Protein AF-A0A7Y4WDT5-F1 (afdb_monomer)

Foldseek 3Di:
DPDPDDPCLVVLVCLLVQLVCLLCVLCVVLVVLVVVLVVLVVVLVVVVVVLVVVVVVLVVVLVVLVVVLVVLVPDDDDPVSVVVNVVSVVVNVVSVVVNVVSCVPRDPPSVVVNVVSVVVSVVSVVVSVVSNVRSVVSNVSSVVCSCVPPVVVVVVVVVVVVVVVVVVPPPPPPPPPPPPPDDDDDD

Mean predicted aligned error: 9.65 Å

Solvent-accessible surface area (backbone atoms only — not comparable to full-atom values): 10410 Å² total; per-residue (Å²): 134,86,79,82,72,73,74,63,74,57,52,26,54,48,37,21,51,53,10,50,48,39,41,52,52,40,54,74,57,49,52,61,52,51,52,52,50,50,54,52,51,53,50,53,50,51,52,53,51,50,51,52,50,50,50,52,53,50,51,51,52,53,52,53,51,51,53,52,51,52,58,57,70,73,45,83,91,44,76,67,57,59,51,52,52,50,53,53,52,52,52,53,51,51,55,50,52,54,50,51,54,58,52,68,69,57,55,60,63,54,50,53,52,52,51,50,55,50,51,54,52,51,51,52,49,53,51,32,51,53,46,21,52,52,12,45,54,40,16,50,52,13,48,52,49,35,39,70,73,44,50,54,57,52,52,52,52,52,52,56,48,53,54,51,55,52,61,71,67,49,72,79,77,76,80,77,75,70,72,77,78,80,83,79,84,80,129

Secondary structure (DSSP, 8-state):
-------HHHHHHHHHHHHHHHHHHHHHHHHHHHHHHHHHHHHHHHHHHHHHHHHHHHHHHHHHHHHHHHHHHTSPP-HHHHHHHHHHHHHHHHHHHHHHHHHHHHSHHHHHHHHHHHHHHHHHHHHHHHHHHHHHHHHHHHHHHHIIIIIHHHHHHHHHHHHHHHHHHSPP-------PPP-----

Nearest PDB structures (foldseek):
  5xg2-assembly1_A  TM=3.196E-01  e=3.041E-01  Pyrococcus yayanosii CH1
  1qu7-assembly1_B  TM=5.104E-01  e=3.321E+00  Escherichia coli
  7sqc-assembly1_1Y  TM=4.315E-01  e=4.357E+00  Chlamydomonas reinhardtii

Radius of gyration: 43.21 Å; Cα contacts (8 Å, |Δi|>4): 80; chains: 1; bounding box: 85×30×155 Å

pLDDT: mean 86.82, std 10.86, range [41.62, 98.62]

Sequence (187 aa):
MSVVTAPTDSLYKFMAIAGLVLVASPWFIVLPEYRSTMTRMFAARRELLAIQRQMNASNGRMTDLSVRVADLVARPPSDEIGAIARQLMEEGRRLRAEEEALRLDDTAVTAEEVAQLSKDTVQLLYGGIIVSALGFTTALNGFLLWYRRIQRYEDLIMASRLARETQVSAPPTTDTSASPPPKDEAR

Structure (mmCIF, N/CA/C/O backbone):
data_AF-A0A7Y4WDT5-F1
#
_entry.id   AF-A0A7Y4WDT5-F1
#
loop_
_atom_site.group_PDB
_atom_site.id
_atom_site.type_symbol
_atom_site.label_atom_id
_atom_site.label_alt_id
_atom_site.label_comp_id
_atom_site.label_asym_id
_atom_site.label_entity_id
_atom_site.label_seq_id
_atom_site.pdbx_PDB_ins_code
_atom_site.Cartn_x
_atom_site.Cartn_y
_atom_site.Cartn_z
_atom_site.occupancy
_atom_site.B_iso_or_equiv
_atom_site.auth_seq_id
_atom_site.auth_comp_id
_atom_site.auth_asym_id
_atom_site.auth_atom_id
_atom_site.pdbx_PDB_model_num
ATOM 1 N N . MET A 1 1 ? -44.609 -3.160 40.450 1.00 41.62 1 MET A N 1
ATOM 2 C CA . MET A 1 1 ? -44.391 -3.135 38.988 1.00 41.62 1 MET A CA 1
ATOM 3 C C . MET A 1 1 ? -42.911 -3.366 38.733 1.00 41.62 1 MET A C 1
ATOM 5 O O . MET A 1 1 ? -42.114 -2.489 39.038 1.00 41.62 1 MET A O 1
ATOM 9 N N . SER A 1 2 ? -42.526 -4.560 38.280 1.00 55.47 2 SER A N 1
ATOM 10 C CA . SER A 1 2 ? -41.153 -4.848 37.857 1.00 55.47 2 SER A CA 1
ATOM 11 C C . SER A 1 2 ? -40.905 -4.129 36.534 1.00 55.47 2 SER A C 1
ATOM 13 O O . SER A 1 2 ? -41.456 -4.520 35.505 1.00 55.47 2 SER A O 1
ATOM 15 N N . VAL A 1 3 ? -40.136 -3.044 36.563 1.00 60.09 3 VAL A N 1
ATOM 16 C CA . VAL A 1 3 ? -39.673 -2.396 35.335 1.00 60.09 3 VAL A CA 1
ATOM 17 C C . VAL A 1 3 ? -38.785 -3.410 34.625 1.00 60.09 3 VAL A C 1
ATOM 19 O O . VAL A 1 3 ? -37.720 -3.763 35.126 1.00 60.09 3 VAL A O 1
ATOM 22 N N . VAL A 1 4 ? -39.258 -3.928 33.493 1.00 62.34 4 VAL A N 1
ATOM 23 C CA . VAL A 1 4 ? -38.469 -4.784 32.608 1.00 62.34 4 VAL A CA 1
ATOM 24 C C . VAL A 1 4 ? -37.379 -3.900 32.011 1.00 62.34 4 VAL A C 1
ATOM 26 O O . VAL A 1 4 ? -37.586 -3.213 31.015 1.00 62.34 4 VAL A O 1
ATOM 29 N N . THR A 1 5 ? -36.224 -3.842 32.666 1.00 60.53 5 THR A N 1
ATOM 30 C CA . THR A 1 5 ? -35.035 -3.217 32.096 1.00 60.53 5 THR A CA 1
ATOM 31 C C . THR A 1 5 ? -34.577 -4.084 30.934 1.00 60.53 5 THR A C 1
ATOM 33 O O . THR A 1 5 ? -34.199 -5.239 31.140 1.00 60.53 5 THR A O 1
ATOM 36 N N . ALA A 1 6 ? -34.640 -3.548 29.712 1.00 59.47 6 ALA A N 1
ATOM 37 C CA . ALA A 1 6 ? -34.050 -4.194 28.546 1.00 59.47 6 ALA A CA 1
ATOM 38 C C . ALA A 1 6 ? -32.587 -4.573 28.857 1.00 59.47 6 ALA A C 1
ATOM 40 O O . ALA A 1 6 ? -31.928 -3.830 29.589 1.00 59.47 6 ALA A O 1
ATOM 41 N N . PRO A 1 7 ? -32.066 -5.697 28.334 1.00 64.25 7 PRO A N 1
ATOM 42 C CA . PRO A 1 7 ? -30.721 -6.178 28.638 1.00 64.25 7 PRO A CA 1
ATOM 43 C C . PRO A 1 7 ? -29.658 -5.275 27.986 1.00 64.25 7 PRO A C 1
ATOM 45 O O . PRO A 1 7 ? -29.007 -5.639 27.006 1.00 64.25 7 PRO A O 1
ATOM 48 N N . THR A 1 8 ? -29.466 -4.076 28.538 1.00 64.56 8 THR A N 1
ATOM 49 C CA . THR A 1 8 ? -28.495 -3.059 28.104 1.00 64.56 8 THR A CA 1
ATOM 50 C C . THR A 1 8 ? -27.050 -3.533 28.225 1.00 64.56 8 THR A C 1
ATOM 52 O O . THR A 1 8 ? -26.161 -2.969 27.595 1.00 64.56 8 THR A O 1
ATOM 55 N N . ASP A 1 9 ? -26.820 -4.603 28.985 1.00 66.25 9 ASP A N 1
ATOM 56 C CA . ASP A 1 9 ? -25.528 -5.271 29.126 1.00 66.25 9 ASP A CA 1
ATOM 57 C C . ASP A 1 9 ? -24.999 -5.815 27.787 1.00 66.25 9 ASP A C 1
ATOM 59 O O . ASP A 1 9 ? -23.814 -5.713 27.467 1.00 66.25 9 ASP A O 1
ATOM 63 N N . SER A 1 10 ? -25.909 -6.300 26.936 1.00 83.69 10 SER A N 1
ATOM 64 C CA . SER A 1 10 ? -25.560 -6.801 25.604 1.00 83.69 10 SER A CA 1
ATOM 65 C C . SER A 1 10 ? -25.152 -5.687 24.632 1.00 83.69 10 SER A C 1
ATOM 67 O O . SER A 1 10 ? -24.319 -5.913 23.755 1.00 83.69 10 SER A O 1
ATOM 69 N N . LEU A 1 11 ? -25.677 -4.468 24.812 1.00 91.81 11 LEU A N 1
ATOM 70 C CA . LEU A 1 11 ? -25.507 -3.376 23.854 1.00 91.81 11 LEU A CA 1
ATOM 71 C C . LEU A 1 11 ? -24.069 -2.842 23.827 1.00 91.81 11 LEU A C 1
ATOM 73 O O . LEU A 1 11 ? -23.494 -2.678 22.753 1.00 91.81 11 LEU A O 1
ATOM 77 N N . TYR A 1 12 ? -23.465 -2.584 24.991 1.00 93.81 12 TYR A N 1
ATOM 78 C CA . TYR A 1 12 ? -22.109 -2.022 25.047 1.00 93.81 12 TYR A CA 1
ATOM 79 C C . TYR A 1 12 ? -21.050 -3.024 24.574 1.00 93.81 12 TYR A C 1
ATOM 81 O O . TYR A 1 12 ? -20.127 -2.650 23.849 1.00 93.81 12 TYR A O 1
ATOM 89 N N . LYS A 1 13 ? -21.224 -4.308 24.919 1.00 93.50 13 LYS A N 1
ATOM 90 C CA . LYS A 1 13 ? -20.384 -5.413 24.433 1.00 93.50 13 LYS A CA 1
ATOM 91 C C . LYS A 1 13 ? -20.504 -5.565 22.919 1.00 93.50 13 LYS A C 1
ATOM 93 O O . LYS A 1 13 ? -19.489 -5.656 22.234 1.00 93.50 13 LYS A O 1
ATOM 98 N N . PHE A 1 14 ? -21.728 -5.523 22.389 1.00 95.88 14 PHE A N 1
ATOM 99 C CA . PHE A 1 14 ? -21.960 -5.562 20.948 1.00 95.88 14 PHE A CA 1
ATOM 100 C C . PHE A 1 14 ? -21.289 -4.385 20.240 1.00 95.88 14 PHE A C 1
ATOM 102 O O . PHE A 1 14 ? -20.598 -4.594 19.251 1.00 95.88 14 PHE A O 1
ATOM 109 N N . MET A 1 15 ? -21.415 -3.166 20.771 1.00 96.50 15 MET A N 1
ATOM 110 C CA . MET A 1 15 ? -20.757 -1.987 20.202 1.00 96.50 15 MET A CA 1
ATOM 111 C C . MET A 1 15 ? -19.228 -2.123 20.206 1.00 96.50 15 MET A C 1
ATOM 113 O O . MET A 1 15 ? -18.583 -1.791 19.211 1.00 96.50 15 MET A O 1
ATOM 117 N N . ALA A 1 16 ? -18.653 -2.663 21.287 1.00 97.31 16 ALA A N 1
ATOM 118 C CA . ALA A 1 16 ? -17.221 -2.937 21.374 1.00 97.31 16 ALA A CA 1
ATOM 119 C C . ALA A 1 16 ? -16.759 -3.919 20.280 1.00 97.31 16 ALA A C 1
ATOM 121 O O . ALA A 1 16 ? -15.824 -3.634 19.531 1.00 97.31 16 ALA A O 1
ATOM 122 N N . ILE A 1 17 ? -17.458 -5.051 20.152 1.00 97.38 17 ILE A N 1
ATOM 123 C CA . ILE A 1 17 ? -17.145 -6.106 19.180 1.00 97.38 17 ILE A CA 1
ATOM 124 C C . ILE A 1 17 ? -17.371 -5.619 17.744 1.00 97.38 17 ILE A C 1
ATOM 126 O O . ILE A 1 17 ? -16.509 -5.814 16.892 1.00 97.38 17 ILE A O 1
ATOM 130 N N . ALA A 1 18 ? -18.488 -4.945 17.472 1.00 97.94 18 ALA A N 1
ATOM 131 C CA . ALA A 1 18 ? -18.790 -4.385 16.158 1.00 97.94 18 ALA A CA 1
ATOM 132 C C . ALA A 1 18 ? -17.725 -3.368 15.726 1.00 97.94 18 ALA A C 1
ATOM 134 O O . ALA A 1 18 ? -17.279 -3.392 14.581 1.00 97.94 18 ALA A O 1
ATOM 135 N N . GLY A 1 19 ? -17.254 -2.526 16.651 1.00 98.12 19 GLY A N 1
ATOM 136 C CA . GLY A 1 19 ? -16.137 -1.621 16.397 1.00 98.12 19 GLY A CA 1
ATOM 137 C C . GLY A 1 19 ? -14.846 -2.362 16.029 1.00 98.12 19 GLY A C 1
ATOM 138 O O . GLY A 1 19 ? -14.198 -2.003 15.051 1.00 98.12 19 GLY A O 1
ATOM 139 N N . LEU A 1 20 ? -14.501 -3.442 16.739 1.00 98.44 20 LEU A N 1
ATOM 140 C CA . LEU A 1 20 ? -13.333 -4.271 16.405 1.00 98.44 20 LEU A CA 1
ATOM 141 C C . LEU A 1 20 ? -13.459 -4.941 15.031 1.00 98.44 20 LEU A C 1
ATOM 143 O O . LEU A 1 20 ? -12.487 -4.989 14.278 1.00 98.44 20 LEU A O 1
ATOM 147 N N . VAL A 1 21 ? -14.655 -5.412 14.672 1.00 98.25 21 VAL A N 1
ATOM 148 C CA . VAL A 1 21 ? -14.926 -5.949 13.330 1.00 98.25 21 VAL A CA 1
ATOM 149 C C . VAL A 1 21 ? -14.726 -4.866 12.269 1.00 98.25 21 VAL A C 1
ATOM 151 O O . VAL A 1 21 ? -14.078 -5.125 11.257 1.00 98.25 21 VAL A O 1
ATOM 154 N N . LEU A 1 22 ? -15.200 -3.640 12.510 1.00 97.94 22 LEU A N 1
ATOM 155 C CA . LEU A 1 22 ? -14.972 -2.507 11.609 1.00 97.94 22 LEU A CA 1
ATOM 156 C C . LEU A 1 22 ? -13.487 -2.152 11.471 1.00 97.94 22 LEU A C 1
ATOM 158 O O . LEU A 1 22 ? -13.070 -1.812 10.373 1.00 97.94 22 LEU A O 1
ATOM 162 N N . VAL A 1 23 ? -12.682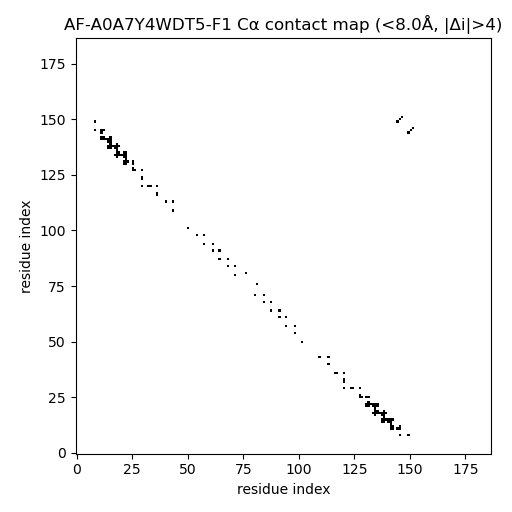 -2.284 12.531 1.00 98.44 23 VAL A N 1
ATOM 163 C CA . VAL A 1 23 ? -11.217 -2.110 12.462 1.00 98.44 23 VAL A CA 1
ATOM 164 C C . VAL A 1 23 ? -10.566 -3.185 11.596 1.00 98.44 23 VAL A C 1
ATOM 166 O O . VAL A 1 23 ? -9.668 -2.888 10.814 1.00 98.44 23 VAL A O 1
ATOM 169 N N . ALA A 1 24 ? -10.994 -4.439 11.733 1.00 98.06 24 ALA A N 1
ATOM 170 C CA . ALA A 1 24 ? -10.385 -5.559 11.025 1.00 98.06 24 ALA A CA 1
ATOM 171 C C . ALA A 1 24 ? -10.826 -5.645 9.553 1.00 98.06 24 ALA A C 1
ATOM 173 O O . ALA A 1 24 ? -10.036 -6.030 8.692 1.00 98.06 24 ALA A O 1
ATOM 174 N N . SER A 1 25 ? -12.075 -5.278 9.253 1.00 97.50 25 SER A N 1
ATOM 175 C CA . SER A 1 25 ? -12.704 -5.514 7.948 1.00 97.50 25 SER A CA 1
ATOM 176 C C . SER A 1 25 ? -11.959 -4.927 6.739 1.00 97.50 25 SER A C 1
ATOM 178 O O . SER A 1 25 ? -11.824 -5.654 5.751 1.00 97.50 25 SER A O 1
ATOM 180 N N . PRO A 1 26 ? -11.389 -3.702 6.772 1.00 96.75 26 PRO A N 1
ATOM 181 C CA . PRO A 1 26 ? -10.707 -3.155 5.610 1.00 96.75 26 PRO A CA 1
ATOM 182 C C . PRO A 1 26 ? -9.457 -3.957 5.272 1.00 96.75 26 PRO A C 1
ATOM 184 O O . PRO A 1 26 ? -9.148 -4.121 4.101 1.00 96.75 26 PRO A O 1
ATOM 187 N N . TRP A 1 27 ? -8.767 -4.536 6.258 1.00 95.25 27 TRP A N 1
ATOM 188 C CA . TRP A 1 27 ? -7.549 -5.313 6.019 1.00 95.25 27 TRP A CA 1
ATOM 189 C C . TRP A 1 27 ? -7.807 -6.593 5.226 1.00 95.25 27 TRP A C 1
ATOM 191 O O . TRP A 1 27 ? -6.956 -6.990 4.432 1.00 95.25 27 TRP A O 1
ATOM 201 N N . PHE A 1 28 ? -8.989 -7.200 5.364 1.00 96.25 28 PHE A N 1
ATOM 202 C CA . PHE A 1 28 ? -9.373 -8.366 4.564 1.00 96.25 28 PHE A CA 1
ATOM 203 C C . PHE A 1 28 ? -9.599 -8.032 3.084 1.00 96.25 28 PHE A C 1
ATOM 205 O O . PHE A 1 28 ? -9.441 -8.909 2.240 1.00 96.25 28 PHE A O 1
ATOM 212 N N . ILE A 1 29 ? -9.923 -6.776 2.764 1.00 92.81 29 ILE A N 1
ATOM 213 C CA . ILE A 1 29 ? -10.163 -6.304 1.392 1.00 92.81 29 ILE A CA 1
ATOM 214 C C . ILE A 1 29 ? -8.893 -5.667 0.809 1.00 92.81 29 ILE A C 1
ATOM 216 O O . ILE A 1 29 ? -8.488 -5.969 -0.310 1.00 92.81 29 ILE A O 1
ATOM 220 N N . VAL A 1 30 ? -8.228 -4.813 1.587 1.00 93.56 30 VAL A N 1
ATOM 221 C CA . VAL A 1 30 ? -7.069 -4.016 1.171 1.00 93.56 30 VAL A CA 1
ATOM 222 C C . VAL A 1 30 ? -5.827 -4.886 0.981 1.00 93.56 30 VAL A C 1
ATOM 224 O O . VAL A 1 30 ? -5.086 -4.669 0.028 1.00 93.56 30 VAL A O 1
ATOM 227 N N . LEU A 1 31 ? -5.562 -5.874 1.851 1.00 92.94 31 LEU A N 1
ATOM 228 C CA . LEU A 1 31 ? -4.318 -6.656 1.770 1.00 92.94 31 LEU A CA 1
ATOM 229 C C . LEU A 1 31 ? -4.203 -7.508 0.494 1.00 92.94 31 LEU A C 1
ATOM 231 O O . LEU A 1 31 ? -3.127 -7.485 -0.114 1.00 92.94 31 LEU A O 1
ATOM 235 N N . PRO A 1 32 ? -5.238 -8.258 0.061 1.00 94.00 32 PRO A N 1
ATOM 236 C CA . PRO A 1 32 ? -5.176 -8.993 -1.201 1.00 94.00 32 PRO A CA 1
ATOM 237 C C . PRO A 1 32 ? -4.996 -8.064 -2.405 1.00 94.00 32 PRO A C 1
ATOM 239 O O . PRO A 1 32 ? -4.141 -8.328 -3.251 1.00 94.00 32 PRO A O 1
ATOM 242 N N . GLU A 1 33 ? -5.732 -6.951 -2.440 1.00 89.69 33 GLU A N 1
ATOM 243 C CA . GLU A 1 33 ? -5.676 -5.995 -3.550 1.00 89.69 33 GLU A CA 1
ATOM 244 C C . GLU A 1 33 ? -4.317 -5.292 -3.627 1.00 89.69 33 GLU A C 1
ATOM 246 O O . GLU A 1 33 ? -3.714 -5.178 -4.695 1.00 89.69 33 GLU A O 1
ATOM 251 N N . TYR A 1 34 ? -3.764 -4.914 -2.474 1.00 89.88 34 TYR A N 1
ATOM 252 C CA . TYR A 1 34 ? -2.422 -4.354 -2.371 1.00 89.88 34 TYR A CA 1
ATOM 253 C C . TYR A 1 34 ? -1.358 -5.335 -2.875 1.00 89.88 34 TYR A C 1
ATOM 255 O O . TYR A 1 34 ? -0.464 -4.945 -3.625 1.00 89.88 34 TYR A O 1
ATOM 263 N N . ARG A 1 35 ? -1.455 -6.623 -2.512 1.00 92.81 35 ARG A N 1
ATOM 264 C CA . ARG A 1 35 ? -0.531 -7.659 -3.004 1.00 92.81 35 ARG A CA 1
ATOM 265 C C . ARG A 1 35 ? -0.628 -7.823 -4.519 1.00 92.81 35 ARG A C 1
ATOM 267 O O . ARG A 1 35 ? 0.405 -7.820 -5.184 1.00 92.81 35 ARG A O 1
ATOM 274 N N . SER A 1 36 ? -1.846 -7.923 -5.053 1.00 90.50 36 SER A N 1
ATOM 275 C CA . SER A 1 36 ? -2.103 -8.003 -6.497 1.00 90.50 36 SER A CA 1
ATOM 276 C C . SER A 1 36 ? -1.485 -6.809 -7.230 1.00 90.50 36 SER A C 1
ATOM 278 O O . SER A 1 36 ? -0.651 -6.982 -8.122 1.00 90.50 36 SER A O 1
ATOM 280 N N . THR A 1 37 ? -1.779 -5.590 -6.780 1.00 89.25 37 THR A N 1
ATOM 281 C CA . THR A 1 37 ? -1.262 -4.365 -7.401 1.00 89.25 37 THR A CA 1
ATOM 282 C C . THR A 1 37 ? 0.257 -4.272 -7.315 1.00 89.25 37 THR A C 1
ATOM 284 O O . THR A 1 37 ? 0.911 -3.948 -8.306 1.00 89.25 37 THR A O 1
ATOM 287 N N . MET A 1 38 ? 0.851 -4.630 -6.173 1.00 88.38 38 MET A N 1
ATOM 288 C CA . MET A 1 38 ? 2.306 -4.664 -6.027 1.00 88.38 38 MET A CA 1
ATOM 289 C C . MET A 1 38 ? 2.945 -5.633 -7.021 1.00 88.38 38 MET A C 1
ATOM 291 O O . MET A 1 38 ? 3.919 -5.267 -7.677 1.00 88.38 38 MET A O 1
ATOM 295 N N . THR A 1 39 ? 2.389 -6.835 -7.203 1.00 90.94 39 THR A N 1
ATOM 296 C CA . THR A 1 39 ? 2.928 -7.790 -8.186 1.00 90.94 39 THR A CA 1
ATOM 297 C C . THR A 1 39 ? 2.866 -7.261 -9.619 1.00 90.94 39 THR A C 1
ATOM 299 O O . THR A 1 39 ? 3.864 -7.362 -10.333 1.00 90.94 39 THR A O 1
ATOM 302 N N . ARG A 1 40 ? 1.758 -6.620 -10.017 1.00 86.56 40 ARG A N 1
ATOM 303 C CA . ARG A 1 40 ? 1.617 -5.991 -11.342 1.00 86.56 40 ARG A CA 1
ATOM 304 C C . ARG A 1 40 ? 2.602 -4.844 -11.532 1.00 86.56 40 ARG A C 1
ATOM 306 O O . ARG A 1 40 ? 3.280 -4.778 -12.548 1.00 86.56 40 ARG A O 1
ATOM 313 N N . MET A 1 41 ? 2.757 -3.990 -10.523 1.00 86.50 41 MET A N 1
ATOM 314 C CA . MET A 1 41 ? 3.706 -2.880 -10.572 1.00 86.50 41 MET A CA 1
ATOM 315 C C . MET A 1 41 ? 5.160 -3.368 -10.652 1.00 86.50 41 MET A C 1
ATOM 317 O O . MET A 1 41 ? 5.972 -2.770 -11.355 1.00 86.50 41 MET A O 1
ATOM 321 N N . PHE A 1 42 ? 5.512 -4.458 -9.963 1.00 88.25 42 PHE A N 1
ATOM 322 C CA . PHE A 1 42 ? 6.840 -5.062 -10.092 1.00 88.25 42 PHE A CA 1
ATOM 323 C C . PHE A 1 42 ? 7.069 -5.686 -11.470 1.00 88.25 42 PHE A C 1
ATOM 325 O O . PHE A 1 42 ? 8.180 -5.575 -11.988 1.00 88.25 42 PHE A O 1
ATOM 332 N N . ALA A 1 43 ? 6.051 -6.314 -12.064 1.00 88.19 43 ALA A N 1
ATOM 333 C CA . ALA A 1 43 ? 6.121 -6.826 -13.430 1.00 88.19 43 ALA A CA 1
ATOM 334 C C . ALA A 1 43 ? 6.334 -5.681 -14.436 1.00 88.19 43 ALA A C 1
ATOM 336 O O . ALA A 1 43 ? 7.348 -5.678 -15.131 1.00 88.19 43 ALA A O 1
ATOM 337 N N . ALA A 1 44 ? 5.496 -4.643 -14.383 1.00 84.50 44 ALA A N 1
ATOM 338 C CA . ALA A 1 44 ? 5.619 -3.461 -15.237 1.00 84.50 44 ALA A CA 1
ATOM 339 C C . ALA A 1 44 ? 6.985 -2.768 -15.076 1.00 84.50 44 ALA A C 1
ATOM 341 O O . ALA A 1 44 ? 7.645 -2.413 -16.048 1.00 84.50 44 ALA A O 1
ATOM 342 N N . ARG A 1 45 ? 7.492 -2.632 -13.841 1.00 84.50 45 ARG A N 1
ATOM 343 C CA . ARG A 1 45 ? 8.841 -2.083 -13.606 1.00 84.50 45 ARG A CA 1
ATOM 344 C C . ARG A 1 45 ? 9.943 -2.936 -14.225 1.00 84.50 45 ARG A C 1
ATOM 346 O O . ARG A 1 45 ? 10.948 -2.387 -14.668 1.00 84.50 45 ARG A O 1
ATOM 353 N N . ARG A 1 46 ? 9.809 -4.263 -14.212 1.00 88.56 46 ARG A N 1
ATOM 354 C CA . ARG A 1 46 ? 10.797 -5.157 -14.828 1.00 88.56 46 ARG A CA 1
ATOM 355 C C . ARG A 1 46 ? 10.820 -4.998 -16.342 1.00 88.56 46 ARG A C 1
ATOM 357 O O . ARG A 1 46 ? 11.912 -4.960 -16.901 1.00 88.56 46 ARG A O 1
ATOM 364 N N . GLU A 1 47 ? 9.656 -4.865 -16.964 1.00 85.31 47 GLU A N 1
ATOM 365 C CA . GLU A 1 47 ? 9.517 -4.613 -18.402 1.00 85.31 47 GLU A CA 1
ATOM 366 C C . GLU A 1 47 ? 10.119 -3.257 -18.777 1.00 85.31 47 GLU A C 1
ATOM 368 O O . GLU A 1 47 ? 11.034 -3.209 -19.597 1.00 85.31 47 GLU A O 1
ATOM 373 N N . LEU A 1 48 ? 9.761 -2.187 -18.059 1.00 84.12 48 LEU A N 1
ATOM 374 C CA . LEU A 1 48 ? 10.357 -0.859 -18.251 1.00 84.12 48 LEU A CA 1
ATOM 375 C C . LEU A 1 48 ? 11.885 -0.871 -18.112 1.00 84.12 48 LEU A C 1
ATOM 377 O O . LEU A 1 48 ? 12.593 -0.249 -18.900 1.00 84.12 48 LEU A O 1
ATOM 381 N N . LEU A 1 49 ? 12.430 -1.606 -17.138 1.00 87.56 49 LEU A N 1
ATOM 382 C CA . LEU A 1 49 ? 13.880 -1.750 -16.988 1.00 87.56 49 LEU A CA 1
ATOM 383 C C . LEU A 1 49 ? 14.518 -2.552 -18.130 1.00 87.56 49 LEU A C 1
ATOM 385 O O . LEU A 1 49 ? 15.661 -2.271 -18.496 1.00 87.56 49 LEU A O 1
ATOM 389 N N . ALA A 1 50 ? 13.829 -3.554 -18.675 1.00 88.06 50 ALA A N 1
ATOM 390 C CA . ALA A 1 50 ? 14.308 -4.311 -19.826 1.00 88.06 50 ALA A CA 1
ATOM 391 C C . ALA A 1 50 ? 14.348 -3.429 -21.082 1.00 88.06 50 ALA A C 1
ATOM 393 O O . ALA A 1 50 ? 15.378 -3.394 -21.757 1.00 88.06 50 ALA A O 1
ATOM 394 N N . ILE A 1 51 ? 13.294 -2.646 -21.319 1.00 83.69 51 ILE A N 1
ATOM 395 C CA . ILE A 1 51 ? 13.213 -1.662 -22.407 1.00 83.69 51 ILE A CA 1
ATOM 396 C C . ILE A 1 51 ? 14.320 -0.618 -22.252 1.00 83.69 51 ILE A C 1
ATOM 398 O O . ILE A 1 51 ? 15.090 -0.386 -23.180 1.00 83.69 51 ILE A O 1
ATOM 402 N N . GLN A 1 52 ? 14.504 -0.066 -21.048 1.00 85.69 52 GLN A N 1
ATOM 403 C CA . GLN A 1 52 ? 15.575 0.893 -20.774 1.00 85.69 52 GLN A CA 1
ATOM 404 C C . GLN A 1 52 ? 16.963 0.309 -21.082 1.00 85.69 52 GLN A C 1
ATOM 406 O O . GLN A 1 52 ? 17.829 0.998 -21.621 1.00 85.69 52 GLN A O 1
ATOM 411 N N . ARG A 1 53 ? 17.199 -0.970 -20.760 1.00 91.06 53 ARG A N 1
ATOM 412 C CA . ARG A 1 53 ? 18.457 -1.654 -21.103 1.00 91.06 53 ARG A CA 1
ATOM 413 C C . ARG A 1 53 ? 18.622 -1.818 -22.610 1.00 91.06 53 ARG A C 1
ATOM 415 O O . ARG A 1 53 ? 19.725 -1.593 -23.103 1.00 91.06 53 ARG A O 1
ATOM 422 N N . GLN A 1 54 ? 17.561 -2.181 -23.330 1.00 88.25 54 GLN A N 1
ATOM 423 C CA . GLN A 1 54 ? 17.586 -2.290 -24.791 1.00 88.25 54 GLN A CA 1
ATOM 424 C C . GLN A 1 54 ? 17.856 -0.934 -25.451 1.00 88.25 54 GLN A C 1
ATOM 426 O O . GLN A 1 54 ? 18.733 -0.849 -26.309 1.00 88.25 54 GLN A O 1
ATOM 431 N N . MET A 1 55 ? 17.203 0.137 -24.993 1.00 83.25 55 MET A N 1
ATOM 432 C CA . MET A 1 55 ? 17.465 1.502 -25.457 1.00 83.25 55 MET A CA 1
ATOM 433 C C . MET A 1 55 ? 18.913 1.917 -25.195 1.00 83.25 55 MET A C 1
ATOM 435 O O . MET A 1 55 ? 19.590 2.401 -26.098 1.00 83.25 55 MET A O 1
ATOM 439 N N . ASN A 1 56 ? 19.436 1.669 -23.991 1.00 89.25 56 ASN A N 1
ATOM 440 C CA . ASN A 1 56 ? 20.830 1.978 -23.667 1.00 89.25 56 ASN A CA 1
ATOM 441 C C . ASN A 1 56 ? 21.815 1.193 -24.551 1.00 89.25 56 ASN A C 1
ATOM 443 O O . ASN A 1 56 ? 22.815 1.750 -25.002 1.00 89.25 56 ASN A O 1
ATOM 447 N N . ALA A 1 57 ? 21.528 -0.080 -24.840 1.00 90.50 57 ALA A N 1
ATOM 448 C CA . ALA A 1 57 ? 22.334 -0.887 -25.751 1.00 90.50 57 ALA A CA 1
ATOM 449 C C . ALA A 1 57 ? 22.253 -0.373 -27.200 1.00 90.50 57 ALA A C 1
ATOM 451 O O . ALA A 1 57 ? 23.272 -0.304 -27.888 1.00 90.50 57 ALA A O 1
ATOM 452 N N . SER A 1 58 ? 21.064 0.031 -27.661 1.00 88.00 58 SER A N 1
ATOM 453 C CA . SER A 1 58 ? 20.867 0.640 -28.981 1.00 88.00 58 SER A CA 1
ATOM 454 C C . SER A 1 58 ? 21.622 1.964 -29.115 1.00 88.00 58 SER A C 1
ATOM 456 O O . SER A 1 58 ? 22.365 2.156 -30.076 1.00 88.00 58 SER A O 1
ATOM 458 N N . ASN A 1 59 ? 21.553 2.820 -28.094 1.00 87.12 59 ASN A N 1
ATOM 459 C CA . ASN A 1 59 ? 22.303 4.074 -28.027 1.00 87.12 59 ASN A CA 1
ATOM 460 C C . ASN A 1 59 ? 23.818 3.850 -28.038 1.00 87.12 59 ASN A C 1
ATOM 462 O O . ASN A 1 59 ? 24.545 4.584 -28.710 1.00 87.12 59 ASN A O 1
ATOM 466 N N . GLY A 1 60 ? 24.303 2.807 -27.358 1.00 91.75 60 GLY A N 1
ATOM 467 C CA . GLY A 1 60 ? 25.704 2.392 -27.435 1.00 91.75 60 GLY A CA 1
ATOM 468 C C . GLY A 1 60 ? 26.124 2.020 -28.862 1.00 91.75 60 GLY A C 1
ATOM 469 O O . GLY A 1 60 ? 27.142 2.513 -29.345 1.00 91.75 60 GLY A O 1
ATOM 470 N N . ARG A 1 61 ? 25.303 1.227 -29.570 1.00 90.75 61 ARG A N 1
ATOM 471 C CA . ARG A 1 61 ? 25.532 0.871 -30.984 1.00 90.75 61 ARG A CA 1
ATOM 472 C C . ARG A 1 61 ? 25.512 2.094 -31.898 1.00 90.75 61 ARG A C 1
ATOM 474 O O . ARG A 1 61 ? 26.393 2.233 -32.737 1.00 90.75 61 ARG A O 1
ATOM 481 N N . MET A 1 62 ? 24.552 2.999 -31.716 1.00 86.50 62 MET A N 1
ATOM 482 C CA . MET A 1 62 ? 24.452 4.238 -32.495 1.00 86.50 62 MET A CA 1
ATOM 483 C C . MET A 1 62 ? 25.673 5.140 -32.284 1.00 86.50 62 MET A C 1
ATOM 485 O O . MET A 1 62 ? 26.191 5.728 -33.232 1.00 86.50 62 MET A O 1
ATOM 489 N N . THR A 1 63 ? 26.156 5.223 -31.043 1.00 91.75 63 THR A N 1
ATOM 490 C CA . THR A 1 63 ? 27.362 5.985 -30.706 1.00 91.75 63 THR A CA 1
ATOM 491 C C . THR A 1 63 ? 28.585 5.383 -31.396 1.00 91.75 63 THR A C 1
ATOM 493 O O . THR A 1 63 ? 29.304 6.110 -32.078 1.00 91.75 63 THR A O 1
ATOM 496 N N . ASP A 1 64 ? 28.782 4.064 -31.314 1.00 94.12 64 ASP A N 1
ATOM 497 C CA . ASP A 1 64 ? 29.875 3.372 -32.015 1.00 94.12 64 ASP A CA 1
ATOM 498 C C . ASP A 1 64 ? 29.803 3.586 -33.538 1.00 94.12 64 ASP A C 1
ATOM 500 O O . ASP A 1 64 ? 30.789 3.958 -34.175 1.00 94.12 64 ASP A O 1
ATOM 504 N N . LEU A 1 65 ? 28.607 3.457 -34.119 1.00 90.69 65 LEU A N 1
ATOM 505 C CA . LEU A 1 65 ? 28.357 3.700 -35.539 1.00 90.69 65 LEU A CA 1
ATOM 506 C C . LEU A 1 65 ? 28.735 5.132 -35.946 1.00 90.69 65 LEU A C 1
ATOM 508 O O . LEU A 1 65 ? 29.383 5.334 -36.972 1.00 90.69 65 LEU A O 1
ATOM 512 N N . SER A 1 66 ? 28.378 6.127 -35.127 1.00 85.25 66 SER A N 1
ATOM 513 C CA . SER A 1 66 ? 28.702 7.535 -35.381 1.00 85.25 66 SER A CA 1
ATOM 514 C C . SER A 1 66 ? 30.209 7.802 -35.375 1.00 85.25 66 SER A C 1
ATOM 516 O O . SER A 1 66 ? 30.703 8.540 -36.229 1.00 85.25 66 SER A O 1
ATOM 518 N N . VAL A 1 67 ? 30.952 7.138 -34.483 1.00 93.44 67 VAL A N 1
ATOM 519 C CA . VAL A 1 67 ? 32.417 7.219 -34.422 1.00 93.44 67 VAL A CA 1
ATOM 520 C C . VAL A 1 67 ? 33.037 6.598 -35.675 1.00 93.44 67 VAL A C 1
ATOM 522 O O . VAL A 1 67 ? 33.917 7.204 -36.283 1.00 93.44 67 VAL A O 1
ATOM 525 N N . ARG A 1 68 ? 32.541 5.437 -36.124 1.00 89.31 68 ARG A N 1
ATOM 526 C CA . ARG A 1 68 ? 33.015 4.791 -37.363 1.00 89.31 68 ARG A CA 1
ATOM 527 C C . ARG A 1 68 ? 32.746 5.635 -38.605 1.00 89.31 68 ARG A C 1
ATOM 529 O O . ARG A 1 68 ? 33.610 5.735 -39.471 1.00 89.31 68 ARG A O 1
ATOM 536 N N . VAL A 1 69 ? 31.566 6.250 -38.700 1.00 86.19 69 VAL A N 1
ATOM 537 C CA . VAL A 1 69 ? 31.241 7.169 -39.802 1.00 86.19 69 VAL A CA 1
ATOM 538 C C . VAL A 1 69 ? 32.185 8.372 -39.787 1.00 86.19 69 VAL A C 1
ATOM 540 O O . VAL A 1 69 ? 32.690 8.747 -40.842 1.00 86.19 69 VAL A O 1
ATOM 543 N N . ALA A 1 70 ? 32.469 8.948 -38.615 1.00 87.44 70 ALA A N 1
ATOM 544 C CA . ALA A 1 70 ? 33.407 10.062 -38.494 1.00 87.44 70 ALA A CA 1
ATOM 545 C C . ALA A 1 70 ? 34.832 9.679 -38.942 1.00 87.44 70 ALA A C 1
ATOM 547 O O . ALA A 1 70 ? 35.450 10.437 -39.689 1.00 87.44 70 ALA A O 1
ATOM 548 N N . ASP A 1 71 ? 35.323 8.494 -38.558 1.00 90.75 71 ASP A N 1
ATOM 549 C CA . ASP A 1 71 ? 36.632 7.982 -39.000 1.00 90.75 71 ASP A CA 1
ATOM 550 C C . ASP A 1 71 ? 36.690 7.785 -40.522 1.00 90.75 71 ASP A C 1
ATOM 552 O O . ASP A 1 71 ? 37.667 8.149 -41.172 1.00 90.75 71 ASP A O 1
ATOM 556 N N . LEU A 1 72 ? 35.618 7.262 -41.123 1.00 86.38 72 LEU A N 1
ATOM 557 C CA . LEU A 1 72 ? 35.538 7.067 -42.572 1.00 86.38 72 LEU A CA 1
ATOM 558 C C . LEU A 1 72 ? 35.500 8.385 -43.346 1.00 86.38 72 LEU A C 1
ATOM 560 O O . LEU A 1 72 ? 36.132 8.485 -44.394 1.00 86.38 72 LEU A O 1
ATOM 564 N N . VAL A 1 73 ? 34.794 9.397 -42.835 1.00 85.06 73 VAL A N 1
ATOM 565 C CA . VAL A 1 73 ? 34.730 10.733 -43.453 1.00 85.06 73 VAL A CA 1
ATOM 566 C C . VAL A 1 73 ? 36.091 11.437 -43.416 1.00 85.06 73 VAL A C 1
ATOM 568 O O . VAL A 1 73 ? 36.382 12.246 -44.294 1.00 85.06 73 VAL A O 1
ATOM 571 N N . ALA A 1 74 ? 36.947 11.116 -42.442 1.00 87.12 74 ALA A N 1
ATOM 572 C CA . ALA A 1 74 ? 38.303 11.653 -42.359 1.00 87.12 74 ALA A CA 1
ATOM 573 C C . ALA A 1 74 ? 39.280 11.036 -43.384 1.00 87.12 74 ALA A C 1
ATOM 575 O O . ALA A 1 74 ? 40.365 11.580 -43.598 1.00 87.12 74 ALA A O 1
ATOM 576 N N . ARG A 1 75 ? 38.925 9.911 -44.024 1.00 86.56 75 ARG A N 1
ATOM 577 C CA . ARG A 1 75 ? 39.761 9.238 -45.032 1.00 86.56 75 ARG A CA 1
ATOM 578 C C . ARG A 1 75 ? 39.570 9.866 -46.422 1.00 86.56 75 ARG A C 1
ATOM 580 O O . ARG A 1 75 ? 38.486 10.361 -46.727 1.00 86.56 75 ARG A O 1
ATOM 587 N N . PRO A 1 76 ? 40.599 9.845 -47.295 1.00 84.31 76 PRO A N 1
ATOM 588 C CA . PRO A 1 76 ? 40.475 10.357 -48.657 1.00 84.31 76 PRO A CA 1
ATOM 589 C C . PRO A 1 76 ? 39.378 9.598 -49.421 1.00 84.31 76 PRO A C 1
ATOM 591 O O . PRO A 1 76 ? 39.273 8.382 -49.266 1.00 84.31 76 PRO A O 1
ATOM 594 N N . PRO A 1 77 ? 38.564 10.286 -50.240 1.00 81.81 77 PRO A N 1
ATOM 595 C CA . PRO A 1 77 ? 37.401 9.683 -50.874 1.00 81.81 77 PRO A CA 1
ATOM 596 C C . PRO A 1 77 ? 37.809 8.539 -51.810 1.00 81.81 77 PRO A C 1
ATOM 598 O O . PRO A 1 77 ? 38.608 8.724 -52.727 1.00 81.81 77 PRO A O 1
ATOM 601 N N . SER A 1 78 ? 37.228 7.362 -51.579 1.00 86.88 78 SER A N 1
ATOM 602 C CA . SER A 1 78 ? 37.292 6.200 -52.466 1.00 86.88 78 SER A CA 1
ATOM 603 C C . SER A 1 78 ? 35.887 5.630 -52.676 1.00 86.88 78 SER A C 1
ATOM 605 O O . SER A 1 78 ? 35.005 5.798 -51.826 1.00 86.88 78 SER A O 1
ATOM 607 N N . ASP A 1 79 ? 35.668 4.937 -53.795 1.00 84.69 79 ASP A N 1
ATOM 608 C CA . ASP A 1 79 ? 34.369 4.318 -54.102 1.00 84.69 79 ASP A CA 1
ATOM 609 C C . ASP A 1 79 ? 33.947 3.294 -53.031 1.00 84.69 79 ASP A C 1
ATOM 611 O O . ASP A 1 79 ? 32.766 3.193 -52.687 1.00 84.69 79 ASP A O 1
ATOM 615 N N . GLU A 1 80 ? 34.917 2.600 -52.428 1.00 83.25 80 GLU A N 1
ATOM 616 C CA . GLU A 1 80 ? 34.697 1.678 -51.308 1.00 83.25 80 GLU A CA 1
ATOM 617 C C . GLU A 1 80 ? 34.197 2.403 -50.050 1.00 83.25 80 GLU A C 1
ATOM 619 O O . GLU A 1 80 ? 33.240 1.955 -49.415 1.00 83.25 80 GLU A O 1
ATOM 624 N N . ILE A 1 81 ? 34.770 3.567 -49.715 1.00 80.38 81 ILE A N 1
ATOM 625 C CA . ILE A 1 81 ? 34.327 4.382 -48.570 1.00 80.38 81 ILE A CA 1
ATOM 626 C C . ILE A 1 81 ? 32.883 4.858 -48.779 1.00 80.38 81 ILE A C 1
ATOM 628 O O . ILE A 1 81 ? 32.084 4.846 -47.840 1.00 80.38 81 ILE A O 1
ATOM 632 N N . GLY A 1 82 ? 32.509 5.206 -50.014 1.00 83.38 82 GLY A N 1
ATOM 633 C CA . GLY A 1 82 ? 31.143 5.605 -50.357 1.00 83.38 82 GLY A CA 1
ATOM 634 C C . GLY A 1 82 ? 30.106 4.480 -50.227 1.00 83.38 82 GLY A C 1
ATOM 635 O O . GLY A 1 82 ? 28.936 4.750 -49.939 1.00 83.38 82 GLY A O 1
ATOM 636 N N . ALA A 1 83 ? 30.501 3.221 -50.431 1.00 87.12 83 ALA A N 1
ATOM 637 C CA . ALA A 1 83 ? 29.635 2.063 -50.200 1.00 87.12 83 ALA A CA 1
ATOM 638 C C . ALA A 1 83 ? 29.455 1.787 -48.697 1.00 87.12 83 ALA A C 1
ATOM 640 O O . ALA A 1 83 ? 28.322 1.635 -48.234 1.00 87.12 83 ALA A O 1
ATOM 641 N N . ILE A 1 84 ? 30.548 1.824 -47.926 1.00 85.00 84 ILE A N 1
ATOM 642 C CA . ILE A 1 84 ? 30.520 1.615 -46.469 1.00 85.00 84 ILE A CA 1
ATOM 643 C C . ILE A 1 84 ? 29.690 2.711 -45.784 1.00 85.00 84 ILE A C 1
ATOM 645 O O . ILE A 1 84 ? 28.831 2.411 -44.958 1.00 85.00 84 ILE A O 1
ATOM 649 N N . ALA A 1 85 ? 29.873 3.979 -46.162 1.00 81.00 85 ALA A N 1
ATOM 650 C CA . ALA A 1 85 ? 29.108 5.088 -45.594 1.00 81.00 85 ALA A CA 1
ATOM 651 C C . ALA A 1 85 ? 27.593 4.938 -45.827 1.00 81.00 85 ALA A C 1
ATOM 653 O O . ALA A 1 85 ? 26.802 5.187 -44.916 1.00 81.00 85 ALA A O 1
ATOM 654 N N . ARG A 1 86 ? 27.175 4.482 -47.018 1.00 88.38 86 ARG A N 1
ATOM 655 C CA . ARG A 1 86 ? 25.759 4.212 -47.322 1.00 88.38 86 ARG A CA 1
ATOM 656 C C . ARG A 1 86 ? 25.192 3.088 -46.459 1.00 88.38 86 ARG A C 1
ATOM 658 O O . ARG A 1 86 ? 24.109 3.254 -45.904 1.00 88.38 86 ARG A O 1
ATOM 665 N N . GLN A 1 87 ? 25.943 2.001 -46.289 1.00 90.50 87 GLN A N 1
ATOM 666 C CA . GLN A 1 87 ? 25.540 0.887 -45.433 1.00 90.50 87 GLN A CA 1
ATOM 667 C C . GLN A 1 87 ? 25.355 1.328 -43.971 1.00 90.50 87 GLN A C 1
ATOM 669 O O . GLN A 1 87 ? 24.326 1.029 -43.368 1.00 90.50 87 GLN A O 1
ATOM 674 N N . LEU A 1 88 ? 26.298 2.105 -43.423 1.00 83.94 88 LEU A N 1
ATOM 675 C CA . LEU A 1 88 ? 26.205 2.624 -42.052 1.00 83.94 88 LEU A CA 1
ATOM 676 C C . LEU A 1 88 ? 25.027 3.601 -41.890 1.00 83.94 88 LEU A C 1
ATOM 678 O O . LEU A 1 88 ? 24.343 3.588 -40.871 1.00 83.94 88 LEU A O 1
ATOM 682 N N . MET A 1 89 ? 24.738 4.434 -42.896 1.00 85.44 89 MET A N 1
ATOM 683 C CA . MET A 1 89 ? 23.569 5.322 -42.858 1.00 85.44 89 MET A CA 1
ATOM 684 C C . MET A 1 89 ? 22.242 4.553 -42.876 1.00 85.44 89 MET A C 1
ATOM 686 O O . MET A 1 89 ? 21.308 4.937 -42.169 1.00 85.44 89 MET A O 1
ATOM 690 N N . GLU A 1 90 ? 22.138 3.481 -43.663 1.00 92.31 90 GLU A N 1
ATOM 691 C CA . GLU A 1 90 ? 20.955 2.614 -43.668 1.00 92.31 90 GLU A CA 1
ATOM 692 C C . GLU A 1 90 ? 20.777 1.880 -42.337 1.00 92.31 90 GLU A C 1
ATOM 694 O O . GLU A 1 90 ? 19.665 1.835 -41.809 1.00 92.31 90 GLU A O 1
ATOM 699 N N . GLU A 1 91 ? 21.864 1.370 -41.758 1.00 90.19 91 GLU A N 1
ATOM 700 C CA . GLU A 1 91 ? 21.854 0.745 -40.435 1.00 90.19 91 GLU A CA 1
ATOM 701 C C . GLU A 1 91 ? 21.405 1.736 -39.350 1.00 90.19 91 GLU A C 1
ATOM 703 O O . GLU A 1 91 ? 20.513 1.429 -38.558 1.00 90.19 91 GLU A O 1
ATOM 708 N N . GLY A 1 92 ? 21.918 2.970 -39.380 1.00 85.88 92 GLY A N 1
ATOM 709 C CA . GLY A 1 92 ? 21.487 4.036 -38.475 1.00 85.88 92 GLY A CA 1
ATOM 710 C C . GLY A 1 92 ? 20.004 4.397 -38.627 1.00 85.88 92 GLY A C 1
ATOM 711 O O . GLY A 1 92 ? 19.319 4.620 -37.629 1.00 85.88 92 GLY A O 1
ATOM 712 N N . ARG A 1 93 ? 19.465 4.415 -39.855 1.00 90.56 93 ARG A N 1
ATOM 713 C CA . ARG A 1 93 ? 18.020 4.623 -40.079 1.00 90.56 93 ARG A CA 1
ATOM 714 C C . ARG A 1 93 ? 17.183 3.479 -39.511 1.00 90.56 93 ARG A C 1
ATOM 716 O O . ARG A 1 93 ? 16.157 3.752 -38.896 1.00 90.56 93 ARG A O 1
ATOM 723 N N . ARG A 1 94 ? 17.617 2.226 -39.689 1.00 90.44 94 ARG A N 1
ATOM 724 C CA . ARG A 1 94 ? 16.925 1.050 -39.134 1.00 90.44 94 ARG A CA 1
ATOM 725 C C . ARG A 1 94 ? 16.889 1.087 -37.608 1.00 90.44 94 ARG A C 1
ATOM 727 O O . ARG A 1 94 ? 15.818 0.919 -37.041 1.00 90.44 94 ARG A O 1
ATOM 734 N N . LEU A 1 95 ? 18.018 1.387 -36.965 1.00 84.25 95 LEU A N 1
ATOM 735 C CA . LEU A 1 95 ? 18.102 1.486 -35.504 1.00 84.25 95 LEU A CA 1
ATOM 736 C C . LEU A 1 95 ? 17.209 2.600 -34.936 1.00 84.25 95 LEU A C 1
ATOM 738 O O . LEU A 1 95 ? 16.589 2.405 -33.896 1.00 84.25 95 LEU A O 1
ATOM 742 N N . ARG A 1 96 ? 17.099 3.748 -35.621 1.00 85.94 96 ARG A N 1
ATOM 743 C CA . ARG A 1 96 ? 16.179 4.827 -35.211 1.00 85.94 96 ARG A CA 1
ATOM 744 C C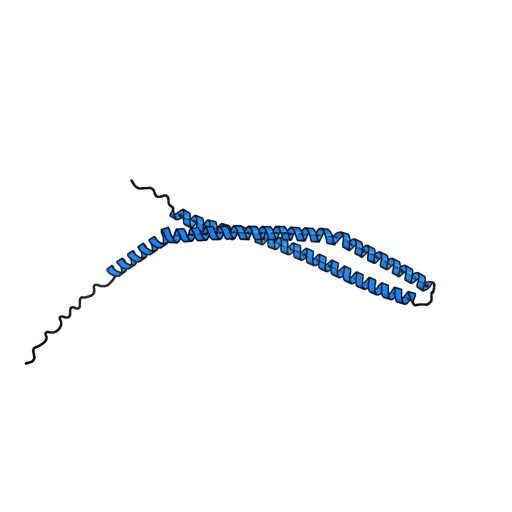 . ARG A 1 96 ? 14.713 4.428 -35.346 1.00 85.94 96 ARG A C 1
ATOM 746 O O . ARG A 1 96 ? 13.932 4.727 -34.454 1.00 85.94 96 ARG A O 1
ATOM 753 N N . ALA A 1 97 ? 14.350 3.750 -36.434 1.00 87.75 97 ALA A N 1
ATOM 754 C CA . ALA A 1 97 ? 12.987 3.258 -36.624 1.00 87.75 97 ALA A CA 1
ATOM 755 C C . ALA A 1 97 ? 12.610 2.196 -35.574 1.00 87.75 97 ALA A C 1
ATOM 757 O O . ALA A 1 97 ? 11.488 2.201 -35.079 1.00 87.75 97 ALA A O 1
ATOM 758 N N . GLU A 1 98 ? 13.549 1.318 -35.204 1.00 84.56 98 GLU A N 1
ATOM 759 C CA . GLU A 1 98 ? 13.374 0.341 -34.121 1.00 84.56 98 GLU A CA 1
ATOM 760 C C . GLU A 1 98 ? 13.181 1.034 -32.761 1.00 84.56 98 GLU A C 1
ATOM 762 O O . GLU A 1 98 ? 12.268 0.686 -32.016 1.00 84.56 98 GLU A O 1
ATOM 767 N N . GLU A 1 99 ? 13.988 2.056 -32.455 1.00 83.44 99 GLU A N 1
ATOM 768 C CA . GLU A 1 99 ? 13.854 2.840 -31.221 1.00 83.44 99 GLU A CA 1
ATOM 769 C C . GLU A 1 99 ? 12.516 3.591 -31.154 1.00 83.44 99 GLU A C 1
ATOM 771 O O . GLU A 1 99 ? 11.858 3.589 -30.115 1.00 83.44 99 GLU A O 1
ATOM 776 N N . GLU A 1 100 ? 12.089 4.213 -32.253 1.00 84.44 100 GLU A N 1
ATOM 777 C CA . GLU A 1 100 ? 10.830 4.957 -32.314 1.00 84.44 100 GLU A CA 1
ATOM 778 C C . GLU A 1 100 ? 9.611 4.033 -32.171 1.00 84.44 100 GLU A C 1
ATOM 780 O O . GLU A 1 100 ? 8.675 4.366 -31.441 1.00 84.44 100 GLU A O 1
ATOM 785 N N . ALA A 1 101 ? 9.661 2.839 -32.772 1.00 81.44 101 ALA A N 1
ATOM 786 C CA . ALA A 1 101 ? 8.634 1.813 -32.605 1.00 81.44 101 ALA A CA 1
ATOM 787 C C . ALA A 1 101 ? 8.533 1.331 -31.147 1.00 81.44 101 ALA A C 1
ATOM 789 O O . ALA A 1 101 ? 7.436 1.295 -30.593 1.00 81.44 101 ALA A O 1
ATOM 790 N N . LEU A 1 102 ? 9.669 1.047 -30.497 1.00 75.81 102 LEU A N 1
ATOM 791 C CA . LEU A 1 102 ? 9.717 0.659 -29.079 1.00 75.81 102 LEU A CA 1
ATOM 792 C C . LEU A 1 102 ? 9.208 1.769 -28.149 1.00 75.81 102 LEU A C 1
ATOM 794 O O . LEU A 1 102 ? 8.655 1.504 -27.086 1.00 75.81 102 LEU A O 1
ATOM 798 N N . ARG A 1 103 ? 9.401 3.034 -28.524 1.00 75.75 103 ARG A N 1
ATOM 799 C CA . ARG A 1 103 ? 9.050 4.173 -27.674 1.00 75.75 103 ARG A CA 1
ATOM 800 C C . ARG A 1 103 ? 7.556 4.507 -27.709 1.00 75.75 103 ARG A C 1
ATOM 802 O O . ARG A 1 103 ? 7.015 4.918 -26.680 1.00 75.75 103 ARG A O 1
ATOM 809 N N . LEU A 1 104 ? 6.913 4.363 -28.870 1.00 71.88 104 LEU A N 1
ATOM 810 C CA . LEU A 1 104 ? 5.499 4.697 -29.075 1.00 71.88 104 LEU A CA 1
ATOM 811 C C . LEU A 1 104 ? 4.540 3.657 -28.484 1.00 71.88 104 LEU A C 1
ATOM 813 O O . LEU A 1 104 ? 3.480 4.044 -28.001 1.00 71.88 104 LEU A O 1
ATOM 817 N N . ASP A 1 105 ? 4.918 2.379 -28.491 1.00 69.88 105 ASP A N 1
ATOM 818 C CA . ASP A 1 105 ? 4.039 1.289 -28.044 1.00 69.88 105 ASP A CA 1
ATOM 819 C C . ASP A 1 105 ? 4.003 1.159 -26.506 1.00 69.88 105 ASP A C 1
ATOM 821 O O . ASP A 1 105 ? 2.958 0.903 -25.915 1.00 69.88 105 ASP A O 1
ATOM 825 N N . ASP A 1 106 ? 5.126 1.429 -25.828 1.00 64.88 106 ASP A N 1
ATOM 826 C CA . ASP A 1 106 ? 5.353 0.908 -24.468 1.00 64.88 106 ASP A CA 1
ATOM 827 C C . ASP A 1 106 ? 5.345 1.957 -23.338 1.00 64.88 106 ASP A C 1
ATOM 829 O O . ASP A 1 106 ? 5.293 1.620 -22.153 1.00 64.88 106 ASP A O 1
ATOM 833 N N . THR A 1 107 ? 5.436 3.254 -23.653 1.00 64.75 107 THR A N 1
ATOM 834 C CA . THR A 1 107 ? 5.653 4.283 -22.610 1.00 64.75 107 THR A CA 1
ATOM 835 C C . THR A 1 107 ? 4.387 4.991 -22.139 1.00 64.75 107 THR A C 1
ATOM 837 O O . THR A 1 107 ? 4.321 5.402 -20.980 1.00 64.75 107 THR A O 1
ATOM 840 N N . ALA A 1 108 ? 3.373 5.120 -22.997 1.00 62.12 108 ALA A N 1
ATOM 841 C CA . ALA A 1 108 ? 2.149 5.848 -22.660 1.00 62.12 108 ALA A CA 1
ATOM 842 C C . ALA A 1 108 ? 1.131 4.963 -21.925 1.00 62.12 108 ALA A C 1
ATOM 844 O O . ALA A 1 108 ? 0.651 5.336 -20.856 1.00 62.12 108 ALA A O 1
ATOM 845 N N . VAL A 1 109 ? 0.864 3.768 -22.459 1.00 64.94 109 VAL A N 1
ATOM 846 C CA . VAL A 1 109 ? -0.167 2.854 -21.940 1.00 64.94 109 VAL A CA 1
ATOM 847 C C . VAL A 1 109 ? 0.211 2.347 -20.544 1.00 64.94 109 VAL A C 1
ATOM 849 O O . VAL A 1 109 ? -0.579 2.407 -19.606 1.00 64.94 109 VAL A O 1
ATOM 852 N N . THR A 1 110 ? 1.474 1.976 -20.354 1.00 73.44 110 THR A N 1
ATOM 853 C CA . THR A 1 110 ? 1.963 1.345 -19.122 1.00 73.44 110 THR A CA 1
ATOM 854 C C . THR A 1 110 ? 2.109 2.333 -17.962 1.00 73.44 110 THR A C 1
ATOM 856 O O . THR A 1 110 ? 1.901 1.976 -16.803 1.00 73.44 110 THR A O 1
ATOM 859 N N . ALA A 1 111 ? 2.455 3.594 -18.240 1.00 74.75 111 ALA A N 1
ATOM 860 C CA . ALA A 1 111 ? 2.614 4.607 -17.197 1.00 74.75 111 ALA A CA 1
ATOM 861 C C . ALA A 1 111 ? 1.262 5.092 -16.656 1.00 74.75 111 ALA A C 1
ATOM 863 O O . ALA A 1 111 ? 1.113 5.254 -15.442 1.00 74.75 111 ALA A O 1
ATOM 864 N N . GLU A 1 112 ? 0.283 5.298 -17.539 1.00 82.81 112 GLU A N 1
ATOM 865 C CA . GLU A 1 112 ? -1.058 5.739 -17.156 1.00 82.81 112 GLU A CA 1
ATOM 866 C C . GLU A 1 112 ? -1.802 4.650 -16.378 1.00 82.81 112 GLU A C 1
ATOM 868 O O . GLU A 1 112 ? -2.339 4.924 -15.303 1.00 82.81 112 GLU A O 1
ATOM 873 N N . GLU A 1 113 ? -1.746 3.397 -16.838 1.00 83.19 113 GLU A N 1
ATOM 874 C CA . GLU A 1 113 ? -2.353 2.266 -16.133 1.00 83.19 113 GLU A CA 1
ATOM 875 C C . GLU A 1 113 ? -1.752 2.072 -14.739 1.00 83.19 113 GLU A C 1
ATOM 877 O O . GLU A 1 113 ? -2.484 1.938 -13.755 1.00 83.19 113 GLU A O 1
ATOM 882 N N . VAL A 1 114 ? -0.420 2.116 -14.616 1.00 82.00 114 VAL A N 1
ATOM 883 C CA . VAL A 1 114 ? 0.260 2.000 -13.317 1.00 82.00 114 VAL A CA 1
ATOM 884 C C . VAL A 1 114 ? -0.091 3.176 -12.403 1.00 82.00 114 VAL A C 1
ATOM 886 O O . VAL A 1 114 ? -0.315 2.972 -11.206 1.00 82.00 114 VAL A O 1
ATOM 889 N N . ALA A 1 115 ? -0.173 4.397 -12.937 1.00 85.69 115 ALA A N 1
ATOM 890 C CA . ALA A 1 115 ? -0.576 5.568 -12.168 1.00 85.69 115 ALA A CA 1
ATOM 891 C C . ALA A 1 115 ? -2.014 5.425 -11.650 1.00 85.69 115 ALA A C 1
ATOM 893 O O . ALA A 1 115 ? -2.255 5.656 -10.461 1.00 85.69 115 ALA A O 1
ATOM 894 N N . GLN A 1 116 ? -2.940 4.975 -12.496 1.00 88.94 116 GLN A N 1
ATOM 895 C CA . GLN A 1 116 ? -4.338 4.782 -12.130 1.00 88.94 116 GLN A CA 1
ATOM 896 C C . GLN A 1 116 ? -4.498 3.671 -11.079 1.00 88.94 116 GLN A C 1
ATOM 898 O O . GLN A 1 116 ? -5.092 3.908 -10.027 1.00 88.94 116 GLN A O 1
ATOM 903 N N . LEU A 1 117 ? -3.852 2.516 -11.278 1.00 86.25 117 LEU A N 1
ATOM 904 C CA . LEU A 1 117 ? -3.793 1.422 -10.296 1.00 86.25 117 LEU A CA 1
ATOM 905 C C . LEU A 1 117 ? -3.234 1.882 -8.941 1.00 86.25 117 LEU A C 1
ATOM 907 O O . LEU A 1 117 ? -3.740 1.502 -7.879 1.00 86.25 117 LEU A O 1
ATOM 911 N N . SER A 1 118 ? -2.191 2.719 -8.963 1.00 85.56 118 SER A N 1
ATOM 912 C CA . SER A 1 118 ? -1.601 3.270 -7.742 1.00 85.56 118 SER A CA 1
ATOM 913 C C . SER A 1 118 ? -2.583 4.181 -7.007 1.00 85.56 118 SER A C 1
ATOM 915 O O . SER A 1 118 ? -2.728 4.075 -5.789 1.00 85.56 118 SER A O 1
ATOM 917 N N . LYS A 1 119 ? -3.306 5.027 -7.748 1.00 92.50 119 LYS A N 1
ATOM 918 C CA . LYS A 1 119 ? -4.278 5.970 -7.200 1.00 92.50 119 LYS A CA 1
ATOM 919 C C . LYS A 1 119 ? -5.441 5.235 -6.545 1.00 92.50 119 LYS A C 1
ATOM 921 O O . LYS A 1 119 ? -5.772 5.549 -5.402 1.00 92.50 119 LYS A O 1
ATOM 926 N N . ASP A 1 120 ? -5.995 4.232 -7.219 1.00 90.50 120 ASP A N 1
ATOM 927 C CA . ASP A 1 120 ? -7.124 3.452 -6.705 1.00 90.50 120 ASP A CA 1
ATOM 928 C C . ASP A 1 120 ? -6.730 2.691 -5.430 1.00 90.50 120 ASP A C 1
ATOM 930 O O . ASP A 1 120 ? -7.446 2.720 -4.426 1.00 90.50 120 ASP A O 1
ATOM 934 N N . THR A 1 121 ? -5.528 2.104 -5.414 1.00 89.19 121 THR A N 1
ATOM 935 C CA . THR A 1 121 ? -4.987 1.414 -4.231 1.00 89.19 121 THR A CA 1
ATOM 936 C C . THR A 1 121 ? -4.781 2.369 -3.057 1.00 89.19 121 THR A C 1
ATOM 938 O O . THR A 1 121 ? -5.134 2.052 -1.919 1.00 89.19 121 THR A O 1
ATOM 941 N N . VAL A 1 122 ? -4.221 3.554 -3.312 1.00 91.75 122 VAL A N 1
ATOM 942 C CA . VAL A 1 122 ? -4.004 4.582 -2.286 1.00 91.75 122 VAL A CA 1
ATOM 943 C C .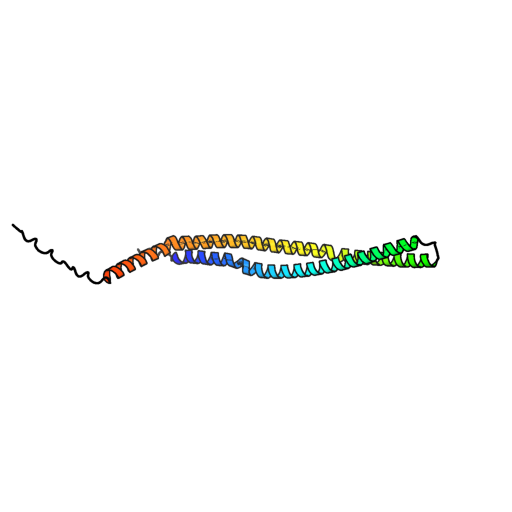 VAL A 1 122 ? -5.338 5.079 -1.730 1.00 91.75 122 VAL A C 1
ATOM 945 O O . VAL A 1 122 ? -5.491 5.199 -0.515 1.00 91.75 122 VAL A O 1
ATOM 948 N N . GLN A 1 123 ? -6.329 5.316 -2.589 1.00 93.94 123 GLN A N 1
ATOM 949 C CA . GLN A 1 123 ? -7.663 5.735 -2.169 1.00 93.94 123 GLN A CA 1
ATOM 950 C C . GLN A 1 123 ? -8.348 4.668 -1.304 1.00 93.94 123 GLN A C 1
ATOM 952 O O . GLN A 1 123 ? -8.930 4.997 -0.267 1.00 93.94 123 GLN A O 1
ATOM 957 N N . LEU A 1 124 ? -8.229 3.393 -1.679 1.00 93.31 124 LEU A N 1
ATOM 958 C CA . LEU A 1 124 ? -8.756 2.265 -0.912 1.00 93.31 124 LEU A CA 1
ATOM 959 C C . LEU A 1 124 ? -8.067 2.134 0.460 1.00 93.31 124 LEU A C 1
ATOM 961 O O . LEU A 1 124 ? -8.741 1.911 1.468 1.00 93.31 124 LEU A O 1
ATOM 965 N N . LEU A 1 125 ? -6.749 2.362 0.531 1.00 94.19 125 LEU A N 1
ATOM 966 C CA . LEU A 1 125 ? -5.994 2.404 1.789 1.00 94.19 125 LEU A CA 1
ATOM 967 C C . LEU A 1 125 ? -6.484 3.537 2.707 1.00 94.19 125 LEU A C 1
ATOM 969 O O . LEU A 1 125 ? -6.769 3.297 3.880 1.00 94.19 125 LEU A O 1
ATOM 973 N N . TYR A 1 126 ? -6.626 4.759 2.182 1.00 95.81 126 TYR A N 1
ATOM 974 C CA . TYR A 1 126 ? -7.135 5.896 2.957 1.00 95.81 126 TYR A CA 1
ATOM 975 C C . TYR A 1 126 ? -8.561 5.657 3.458 1.00 95.81 126 TYR A C 1
ATOM 977 O O . TYR A 1 126 ? -8.846 5.905 4.631 1.00 95.81 126 TYR A O 1
ATOM 985 N N . GLY A 1 127 ? -9.440 5.117 2.609 1.00 96.12 127 GLY A N 1
ATOM 986 C CA . GLY A 1 127 ? -10.784 4.708 3.014 1.00 96.12 127 GLY A CA 1
ATOM 987 C C . GLY A 1 127 ? -10.753 3.684 4.152 1.00 96.12 127 GLY A C 1
ATOM 988 O O . GLY A 1 127 ? -11.452 3.848 5.153 1.00 96.12 127 GLY A O 1
ATOM 989 N N . GLY A 1 128 ? -9.880 2.677 4.055 1.00 95.94 128 GLY A N 1
ATOM 990 C CA . GLY A 1 128 ? -9.691 1.672 5.100 1.00 95.94 128 GLY A CA 1
ATOM 991 C C . GLY A 1 128 ? -9.190 2.244 6.429 1.00 95.94 128 GLY A C 1
ATOM 992 O O . GLY A 1 128 ? -9.666 1.827 7.487 1.00 95.94 128 GLY A O 1
ATOM 993 N N . ILE A 1 129 ? -8.292 3.234 6.399 1.00 96.88 129 ILE A N 1
ATOM 994 C CA . ILE A 1 129 ? -7.812 3.936 7.602 1.00 96.88 129 ILE A CA 1
ATOM 995 C C . ILE A 1 129 ? -8.958 4.697 8.276 1.00 96.88 129 ILE A C 1
ATOM 997 O O . ILE A 1 129 ? -9.118 4.601 9.492 1.00 96.88 129 ILE A O 1
ATOM 1001 N N . ILE A 1 130 ? -9.779 5.414 7.503 1.00 97.81 130 ILE A N 1
ATOM 1002 C CA . ILE A 1 130 ? -10.925 6.169 8.033 1.00 97.81 130 ILE A CA 1
ATOM 1003 C C . ILE A 1 130 ? -11.940 5.221 8.686 1.00 97.81 130 ILE A C 1
ATOM 1005 O O . ILE A 1 130 ? -12.349 5.448 9.825 1.00 97.81 130 ILE A O 1
ATOM 1009 N N . VAL A 1 131 ? -12.309 4.131 8.004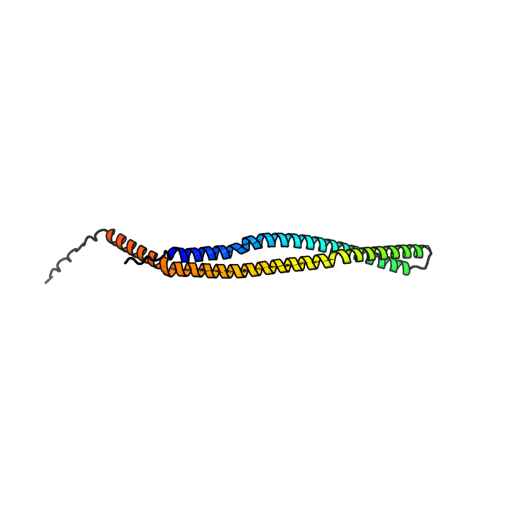 1.00 97.88 131 VAL A N 1
ATOM 1010 C CA . VAL A 1 131 ? -13.228 3.116 8.551 1.00 97.88 131 VAL A CA 1
ATOM 1011 C C . VAL A 1 131 ? -12.649 2.478 9.815 1.00 97.88 131 VAL A C 1
ATOM 1013 O O . VAL A 1 131 ? -13.367 2.313 10.801 1.00 97.88 131 VAL A O 1
ATOM 1016 N N . SER A 1 132 ? -11.345 2.189 9.830 1.00 97.94 132 SER A N 1
ATOM 1017 C CA . SER A 1 132 ? -10.671 1.639 11.009 1.00 97.94 132 SER A CA 1
ATOM 1018 C C . SER A 1 132 ? -10.668 2.618 12.181 1.00 97.94 132 SER A C 1
ATOM 1020 O O . SER A 1 132 ? -10.916 2.215 13.313 1.00 97.94 132 SER A O 1
ATOM 1022 N N . ALA A 1 133 ? -10.434 3.907 11.932 1.00 98.25 133 ALA A N 1
ATOM 1023 C CA . ALA A 1 133 ? -10.480 4.931 12.970 1.00 98.25 133 ALA A CA 1
ATOM 1024 C C . ALA A 1 133 ? -11.881 5.034 13.592 1.00 98.25 133 ALA A C 1
ATOM 1026 O O . ALA A 1 133 ? -12.010 5.031 14.817 1.00 98.25 133 ALA A O 1
ATOM 1027 N N . LEU A 1 134 ? -12.931 5.035 12.761 1.00 98.25 134 LEU A N 1
ATOM 1028 C CA . LEU A 1 134 ? -14.320 5.007 13.226 1.00 98.25 134 LEU A CA 1
ATOM 1029 C C . LEU A 1 134 ? -14.614 3.744 14.043 1.00 98.25 134 LEU A C 1
ATOM 1031 O O . LEU A 1 134 ? -15.125 3.842 15.157 1.00 98.25 134 LEU A O 1
ATOM 1035 N N . GLY A 1 135 ? -14.226 2.571 13.535 1.00 98.31 135 GLY A N 1
ATOM 1036 C CA . GLY A 1 135 ? -14.370 1.300 14.243 1.00 98.31 135 GLY A CA 1
ATOM 1037 C C . GLY A 1 135 ? -13.669 1.305 15.601 1.00 98.31 135 GLY A C 1
ATOM 1038 O O . GLY A 1 135 ? -14.255 0.889 16.599 1.00 98.31 135 GLY A O 1
ATOM 1039 N N . PHE A 1 136 ? -12.455 1.853 15.672 1.00 98.62 136 PHE A N 1
ATOM 1040 C CA . PHE A 1 136 ? -11.693 1.973 16.912 1.00 98.62 136 PHE A CA 1
ATOM 1041 C C . PHE A 1 136 ? -12.382 2.906 17.911 1.00 98.62 136 PHE A C 1
ATOM 1043 O O . PHE A 1 136 ? -12.530 2.552 19.081 1.00 98.62 136 PHE A O 1
ATOM 1050 N N . THR A 1 137 ? -12.858 4.072 17.464 1.00 98.44 137 THR A N 1
ATOM 1051 C CA . THR A 1 137 ? -13.624 4.989 18.317 1.00 98.44 137 THR A CA 1
ATOM 1052 C C . THR A 1 137 ? -14.896 4.323 18.843 1.00 98.44 137 THR A C 1
ATOM 1054 O O . THR A 1 137 ? -15.178 4.415 20.040 1.00 98.44 137 THR A O 1
ATOM 1057 N N . THR A 1 138 ? -15.644 3.608 18.002 1.00 98.19 138 THR A N 1
ATOM 1058 C CA . THR A 1 138 ? -16.836 2.853 18.418 1.00 98.19 138 THR A CA 1
ATOM 1059 C C . THR A 1 138 ? -16.485 1.758 19.424 1.00 98.19 138 THR A C 1
ATOM 1061 O O . THR A 1 138 ? -17.147 1.646 20.460 1.00 98.19 138 THR A O 1
ATOM 1064 N N . ALA A 1 139 ? -15.409 1.006 19.174 1.00 98.50 139 ALA A N 1
ATOM 1065 C CA . ALA A 1 139 ? -14.947 -0.056 20.058 1.00 98.50 139 ALA A CA 1
ATOM 1066 C C . ALA A 1 139 ? -14.578 0.485 21.447 1.00 98.50 139 ALA A C 1
ATOM 1068 O O . ALA A 1 139 ? -15.042 -0.025 22.470 1.00 98.50 139 ALA A O 1
ATOM 1069 N N . LEU A 1 140 ? -13.794 1.567 21.474 1.00 98.44 140 LEU A N 1
ATOM 1070 C CA . LEU A 1 140 ? -13.347 2.232 22.692 1.00 98.44 140 LEU A CA 1
ATOM 1071 C C . LEU A 1 140 ? -14.528 2.774 23.503 1.00 98.44 140 LEU A C 1
ATOM 1073 O O . LEU A 1 140 ? -14.594 2.552 24.710 1.00 98.44 140 LEU A O 1
ATOM 1077 N N . ASN A 1 141 ? -15.490 3.436 22.855 1.00 97.75 141 ASN A N 1
ATOM 1078 C CA . ASN A 1 141 ? -16.700 3.905 23.533 1.00 97.75 141 ASN A CA 1
ATOM 1079 C C . ASN A 1 141 ? -17.518 2.738 24.103 1.00 97.75 141 ASN 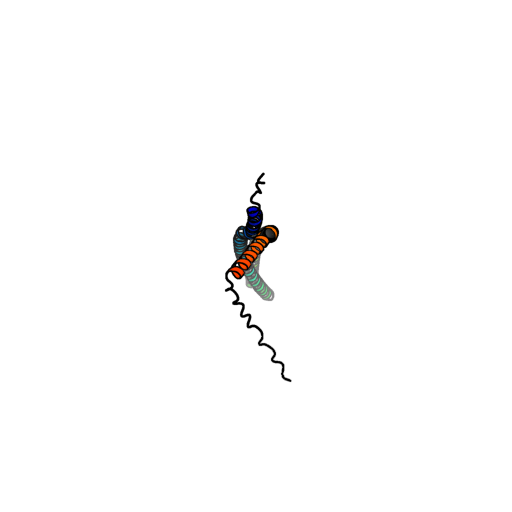A C 1
ATOM 1081 O O . ASN A 1 141 ? -18.016 2.836 25.225 1.00 97.75 141 ASN A O 1
ATOM 1085 N N . GLY A 1 142 ? -17.618 1.624 23.371 1.00 96.62 142 GLY A N 1
ATOM 1086 C CA . GLY A 1 142 ? -18.300 0.413 23.833 1.00 96.62 142 GLY A CA 1
ATOM 1087 C C . GLY A 1 142 ? -17.659 -0.138 25.096 1.00 96.62 142 GLY A C 1
ATOM 1088 O O . GLY A 1 142 ? -18.342 -0.363 26.094 1.00 96.62 142 GLY A O 1
ATOM 1089 N N . PHE A 1 143 ? -16.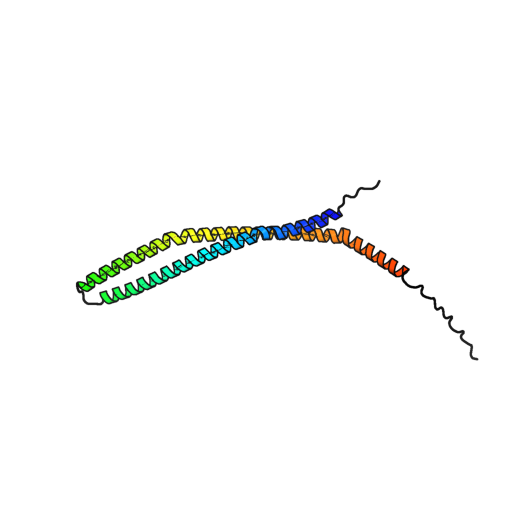333 -0.244 25.089 1.00 97.62 143 PHE A N 1
ATOM 1090 C CA . PHE A 1 143 ? -15.567 -0.721 26.230 1.00 97.62 143 PHE A CA 1
ATOM 1091 C C . PHE A 1 143 ? -15.660 0.222 27.439 1.00 97.62 143 PHE A C 1
ATOM 1093 O O . PHE A 1 143 ? -15.900 -0.229 28.557 1.00 97.62 143 PHE A O 1
ATOM 1100 N N . LEU A 1 144 ? -15.535 1.537 27.230 1.00 97.56 144 LEU A N 1
ATOM 1101 C CA . LEU A 1 144 ? -15.626 2.533 28.302 1.00 97.56 144 LEU A CA 1
ATOM 1102 C C . LEU A 1 144 ? -17.006 2.548 28.965 1.00 97.56 144 LEU A C 1
ATOM 1104 O O . LEU A 1 144 ? -17.098 2.647 30.191 1.00 97.56 144 LEU A O 1
ATOM 1108 N N . LEU A 1 145 ? -18.078 2.461 28.173 1.00 95.81 145 LEU A N 1
ATOM 1109 C CA . LEU A 1 145 ? -19.442 2.401 28.695 1.00 95.81 145 LEU A CA 1
ATOM 1110 C C . LEU A 1 145 ? -19.686 1.095 29.443 1.00 95.81 145 LEU A C 1
ATOM 1112 O O . LEU A 1 145 ? -20.189 1.142 30.564 1.00 95.81 145 LEU A O 1
ATOM 1116 N N . TRP A 1 146 ? -19.275 -0.037 28.867 1.00 95.94 146 TRP A N 1
ATOM 1117 C CA . TRP A 1 146 ? -19.371 -1.338 29.520 1.00 95.94 146 TRP A CA 1
ATOM 1118 C C . TRP A 1 146 ? -18.645 -1.341 30.871 1.00 95.94 146 TRP A C 1
ATOM 1120 O O . TRP A 1 146 ? -19.247 -1.667 31.895 1.00 95.94 146 TRP A O 1
ATOM 1130 N N . TYR A 1 147 ? -17.395 -0.873 30.902 1.00 96.25 147 TYR A N 1
ATOM 1131 C CA . TYR A 1 147 ? -16.597 -0.840 32.122 1.00 96.25 147 TYR A CA 1
ATOM 1132 C C . TYR A 1 147 ? -17.226 0.049 33.202 1.00 96.25 147 TYR A C 1
ATOM 1134 O O . TYR A 1 147 ? -17.405 -0.361 34.349 1.00 96.25 147 TYR A O 1
ATOM 1142 N N . ARG A 1 148 ? -17.606 1.282 32.836 1.00 96.44 148 ARG A N 1
ATOM 1143 C CA . ARG A 1 148 ? -18.156 2.257 33.789 1.00 96.44 148 ARG A CA 1
ATOM 1144 C C . ARG A 1 148 ? -19.533 1.869 34.317 1.00 96.44 148 ARG A C 1
ATOM 1146 O O . ARG A 1 148 ? -19.832 2.191 35.464 1.00 96.44 148 ARG A O 1
ATOM 1153 N N . ARG A 1 149 ? -20.384 1.266 33.481 1.00 94.12 149 ARG A N 1
ATOM 1154 C CA . ARG A 1 149 ? -21.790 0.992 33.816 1.00 94.12 149 ARG A CA 1
ATOM 1155 C C . ARG A 1 149 ? -22.027 -0.390 34.400 1.00 94.12 149 ARG A C 1
ATOM 1157 O O . ARG A 1 149 ? -22.989 -0.522 35.144 1.00 94.12 149 ARG A O 1
ATOM 1164 N N . ILE A 1 150 ? -21.214 -1.385 34.052 1.00 92.50 150 ILE A N 1
ATOM 1165 C CA . ILE A 1 150 ? -21.453 -2.784 34.432 1.00 92.50 150 ILE A CA 1
ATOM 1166 C C . ILE A 1 150 ? -20.263 -3.312 35.223 1.00 92.50 150 ILE A C 1
ATOM 1168 O O . ILE A 1 150 ? -20.399 -3.516 36.427 1.00 92.50 150 ILE A O 1
ATOM 1172 N N . GLN A 1 151 ? -19.087 -3.418 34.591 1.00 95.19 151 GLN A N 1
ATOM 1173 C CA . GLN A 1 151 ? -17.926 -4.095 35.186 1.00 95.19 151 GLN A CA 1
ATOM 1174 C C . GLN A 1 151 ? -17.562 -3.529 36.562 1.00 95.19 151 GLN A C 1
ATOM 1176 O O . GLN A 1 151 ? -17.416 -4.275 37.521 1.00 95.19 151 GLN A O 1
ATOM 1181 N N . ARG A 1 152 ? -17.511 -2.197 36.702 1.00 96.38 152 ARG A N 1
ATOM 1182 C CA . ARG A 1 152 ? -17.180 -1.552 37.981 1.00 96.38 152 ARG A CA 1
ATOM 1183 C C . ARG A 1 152 ? -18.117 -1.969 39.120 1.00 96.38 152 ARG A C 1
ATOM 1185 O O . ARG A 1 152 ? -17.676 -2.072 40.261 1.00 96.38 152 ARG A O 1
ATOM 1192 N N . TYR A 1 153 ? -19.407 -2.155 38.845 1.00 94.94 153 TYR A N 1
ATOM 1193 C CA . TYR A 1 153 ? -20.367 -2.566 39.870 1.00 94.94 153 TYR A CA 1
ATOM 1194 C C . TYR A 1 153 ? -20.216 -4.048 40.210 1.00 94.94 153 TYR A C 1
ATOM 1196 O O . TYR A 1 153 ? -20.273 -4.400 41.386 1.00 94.94 153 TYR A O 1
ATOM 1204 N N . GLU A 1 154 ? -19.978 -4.896 39.209 1.00 94.50 154 GLU A N 1
ATOM 1205 C CA . GLU A 1 154 ? -19.695 -6.319 39.417 1.00 94.50 154 GLU A CA 1
ATOM 1206 C C . GLU A 1 154 ? -18.425 -6.521 40.253 1.00 94.50 154 GLU A C 1
ATOM 1208 O O . GLU A 1 154 ? -18.453 -7.274 41.228 1.00 94.50 154 GLU A O 1
ATOM 1213 N N . ASP A 1 155 ? -17.363 -5.770 39.955 1.00 96.81 155 ASP A N 1
ATOM 1214 C CA . ASP A 1 155 ? -16.100 -5.798 40.698 1.00 96.81 155 ASP A CA 1
ATOM 1215 C C . ASP A 1 155 ? -16.302 -5.384 42.166 1.00 96.81 155 ASP A C 1
ATOM 1217 O O . ASP A 1 155 ? -15.801 -6.039 43.081 1.00 96.81 155 ASP A O 1
ATOM 1221 N N . LEU A 1 156 ? -17.086 -4.327 42.420 1.00 97.31 156 LEU A N 1
ATOM 1222 C CA . LEU A 1 156 ? -17.409 -3.880 43.782 1.00 97.31 156 LEU A CA 1
ATOM 1223 C C . LEU A 1 156 ? -18.225 -4.924 44.556 1.00 97.31 156 LEU A C 1
ATOM 1225 O O . LEU A 1 156 ? -17.962 -5.169 45.737 1.00 97.31 156 LEU A O 1
ATOM 1229 N N . ILE A 1 157 ? -19.205 -5.559 43.906 1.00 96.94 157 ILE A N 1
ATOM 1230 C CA . ILE A 1 157 ? -20.001 -6.628 44.519 1.00 96.94 157 ILE A CA 1
ATOM 1231 C C . ILE A 1 157 ? -19.097 -7.816 44.853 1.00 96.94 157 ILE A C 1
ATOM 1233 O O . ILE A 1 157 ? -19.162 -8.327 45.972 1.00 96.94 157 ILE A O 1
ATOM 1237 N N . MET A 1 158 ? -18.230 -8.229 43.930 1.00 97.25 158 MET A N 1
ATOM 1238 C CA . MET A 1 158 ? -17.300 -9.340 44.132 1.00 97.25 158 MET A CA 1
ATOM 1239 C C . MET A 1 158 ? -16.323 -9.060 45.281 1.00 97.25 158 MET A C 1
ATOM 1241 O O . MET A 1 158 ? -16.170 -9.898 46.169 1.00 97.25 158 MET A O 1
ATOM 1245 N N . ALA A 1 159 ? -15.758 -7.851 45.343 1.00 97.94 159 ALA A N 1
ATOM 1246 C CA . ALA A 1 159 ? -14.892 -7.426 46.440 1.00 97.94 159 ALA A CA 1
ATOM 1247 C C . ALA A 1 159 ? -15.613 -7.466 47.800 1.00 97.94 159 ALA A C 1
ATOM 1249 O O . ALA A 1 159 ? -15.065 -7.955 48.788 1.00 97.94 159 ALA A O 1
ATOM 1250 N N . SER A 1 160 ? -16.869 -7.009 47.856 1.00 97.38 160 SER A N 1
ATOM 1251 C CA . SER A 1 160 ? -17.660 -7.041 49.094 1.00 97.38 160 SER A CA 1
ATOM 1252 C C . SER A 1 160 ? -17.987 -8.464 49.567 1.00 97.38 160 SER A C 1
ATOM 1254 O O . SER A 1 160 ? -18.033 -8.713 50.772 1.00 97.38 160 SER A O 1
ATOM 1256 N N . ARG A 1 161 ? -18.185 -9.410 48.637 1.00 97.31 161 ARG A N 1
ATOM 1257 C CA . ARG A 1 161 ? -18.415 -10.828 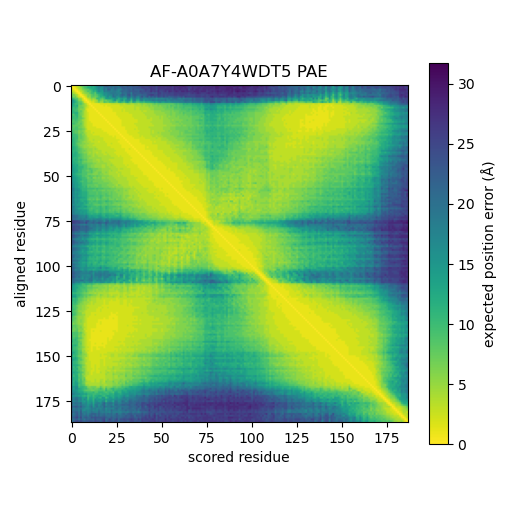48.952 1.00 97.31 161 ARG A CA 1
ATOM 1258 C C . ARG A 1 161 ? -17.160 -11.471 49.531 1.00 97.31 161 ARG A C 1
ATOM 1260 O O . ARG A 1 161 ? -17.234 -12.044 50.613 1.00 97.31 161 ARG A O 1
ATOM 1267 N N . LEU A 1 162 ? -16.014 -11.264 48.883 1.00 97.06 162 LEU A N 1
ATOM 1268 C CA . LEU A 1 162 ? -14.718 -11.752 49.362 1.00 97.06 162 LEU A CA 1
ATOM 1269 C C . LEU A 1 162 ? -14.388 -11.222 50.764 1.00 97.06 162 LEU A C 1
ATOM 1271 O O . LEU A 1 162 ? -13.939 -11.978 51.624 1.00 97.06 162 LEU A O 1
ATOM 1275 N N . ALA A 1 163 ? -14.671 -9.944 51.038 1.00 96.56 163 ALA A N 1
ATOM 1276 C CA . ALA A 1 163 ? -14.469 -9.367 52.366 1.00 96.56 163 ALA A CA 1
ATOM 1277 C C . ALA A 1 163 ? -15.319 -10.065 53.448 1.00 96.56 163 ALA A C 1
ATOM 1279 O O . ALA A 1 163 ? -14.820 -10.346 54.537 1.00 96.56 163 ALA A O 1
ATOM 1280 N N . ARG A 1 164 ? -16.583 -10.394 53.148 1.00 96.31 164 ARG A N 1
ATOM 1281 C CA . ARG A 1 164 ? -17.468 -11.117 54.080 1.00 96.31 164 ARG A CA 1
ATOM 1282 C C . ARG A 1 164 ? -17.017 -12.555 54.309 1.00 96.31 164 ARG A C 1
ATOM 1284 O O . ARG A 1 164 ? -16.981 -13.003 55.448 1.00 96.31 164 ARG A O 1
ATOM 1291 N N . GLU A 1 165 ? -16.648 -13.261 53.247 1.00 96.50 165 GLU A N 1
ATOM 1292 C CA . GLU A 1 165 ? -16.136 -14.635 53.335 1.00 96.50 165 GLU A CA 1
ATOM 1293 C C . GLU A 1 165 ? -14.842 -14.703 54.155 1.00 96.50 165 GLU A C 1
ATOM 1295 O O . GLU A 1 165 ? -14.662 -15.618 54.960 1.00 96.50 165 GLU A O 1
ATOM 1300 N N . THR A 1 166 ? -13.983 -13.688 54.028 1.00 95.12 166 THR A N 1
ATOM 1301 C CA . THR A 1 166 ? -12.747 -13.573 54.813 1.00 95.12 166 THR A CA 1
ATOM 1302 C C . THR A 1 166 ? -13.036 -13.333 56.297 1.00 95.12 166 THR A C 1
ATOM 1304 O O . THR A 1 166 ? -12.372 -13.916 57.148 1.00 95.12 166 THR A O 1
ATOM 1307 N N . GLN A 1 167 ? -14.049 -12.526 56.629 1.00 92.88 167 GLN A N 1
ATOM 1308 C CA . GLN A 1 167 ? -14.458 -12.304 58.022 1.00 92.88 167 GLN A CA 1
ATOM 1309 C C . GLN A 1 167 ? -15.066 -13.552 58.668 1.00 92.88 167 GLN A C 1
ATOM 1311 O O . GLN A 1 167 ? -14.785 -13.824 59.829 1.00 92.88 167 GLN A O 1
ATOM 1316 N N . VAL A 1 168 ? -15.877 -14.318 57.932 1.00 92.25 168 VAL A N 1
ATOM 1317 C CA . VAL A 1 168 ? -16.485 -15.560 58.447 1.00 92.25 168 VAL A CA 1
ATOM 1318 C C . VAL A 1 168 ? -15.444 -16.670 58.615 1.00 92.25 168 VAL A C 1
ATOM 1320 O O . VAL A 1 168 ? -15.564 -17.489 59.521 1.00 92.25 168 VAL A O 1
ATOM 1323 N N . SER A 1 169 ? -14.420 -16.697 57.759 1.00 89.81 169 SER A N 1
ATOM 1324 C CA . SER A 1 169 ? -13.374 -17.729 57.784 1.00 89.81 169 SER A CA 1
ATOM 1325 C C . SER A 1 169 ? -12.216 -17.415 58.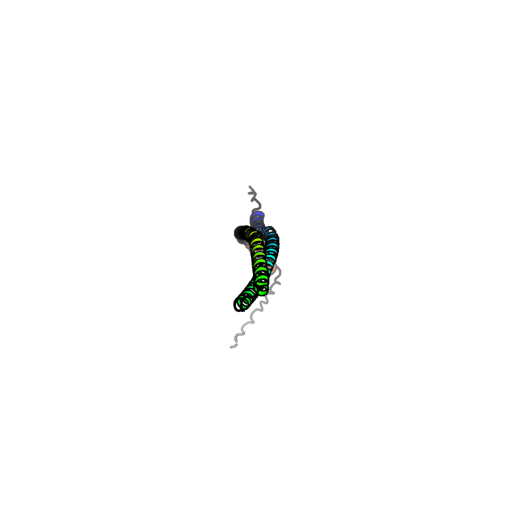735 1.00 89.81 169 SER A C 1
ATOM 1327 O O . SER A 1 169 ? -11.370 -18.281 58.961 1.00 89.81 169 SER A O 1
ATOM 1329 N N . ALA A 1 170 ? -12.142 -16.199 59.284 1.00 85.94 170 ALA A N 1
ATOM 1330 C CA . ALA A 1 170 ? -11.147 -15.872 60.294 1.00 85.94 170 ALA A CA 1
ATOM 1331 C C . ALA A 1 170 ? -11.428 -16.714 61.555 1.00 85.94 170 ALA A C 1
ATOM 1333 O O . ALA A 1 170 ? -12.544 -16.651 62.079 1.00 85.94 170 ALA A O 1
ATOM 1334 N N . PRO A 1 171 ? -10.465 -17.525 62.044 1.00 82.50 171 PRO A N 1
ATOM 1335 C CA . PRO A 1 171 ? -10.663 -18.299 63.263 1.00 82.50 171 PRO A CA 1
ATOM 1336 C C . PRO A 1 171 ? -11.040 -17.339 64.395 1.00 82.50 171 PRO A C 1
ATOM 1338 O O . PRO A 1 171 ? -10.492 -16.231 64.430 1.00 82.50 171 PRO A O 1
ATOM 1341 N N . PRO A 1 172 ? -11.962 -17.724 65.301 1.00 80.81 172 PRO A N 1
ATOM 1342 C CA . PRO A 1 172 ? -12.320 -16.880 66.428 1.00 80.81 172 PRO A CA 1
ATOM 1343 C C . PRO A 1 172 ? -11.021 -16.506 67.124 1.00 80.81 172 PRO A C 1
ATOM 1345 O O . PRO A 1 172 ? -10.284 -17.387 67.570 1.00 80.81 172 PRO A O 1
ATOM 1348 N N . THR A 1 173 ? -10.701 -15.212 67.138 1.00 74.50 173 THR A N 1
ATOM 1349 C CA . THR A 1 173 ? -9.606 -14.689 67.942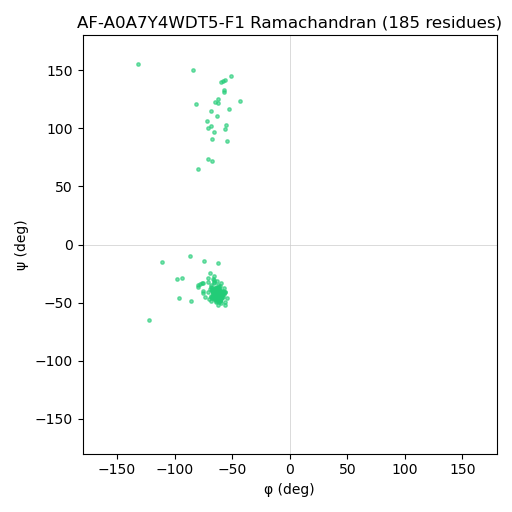 1.00 74.50 173 THR A CA 1
ATOM 1350 C C . THR A 1 173 ? -9.909 -15.138 69.353 1.00 74.50 173 THR A C 1
ATOM 1352 O O . THR A 1 173 ? -10.827 -14.619 69.983 1.00 74.50 173 THR A O 1
ATOM 1355 N N . THR A 1 174 ? -9.208 -16.176 69.809 1.00 74.12 174 THR A N 1
ATOM 1356 C CA . THR A 1 174 ? -9.184 -16.571 71.206 1.00 74.12 174 THR A CA 1
ATOM 1357 C C . THR A 1 174 ? -8.725 -15.334 71.940 1.00 74.12 174 THR A C 1
ATOM 1359 O O . THR A 1 174 ? -7.536 -15.008 71.900 1.00 74.12 174 THR A O 1
ATOM 1362 N N . ASP A 1 175 ? -9.692 -14.618 72.514 1.00 64.56 175 ASP A N 1
ATOM 1363 C CA . ASP A 1 175 ? -9.493 -13.519 73.438 1.00 64.56 175 ASP A CA 1
ATOM 1364 C C . ASP A 1 175 ? -8.624 -14.080 74.555 1.00 64.56 175 ASP A C 1
ATOM 1366 O O . ASP A 1 175 ? -9.086 -14.638 75.549 1.00 64.56 175 ASP A O 1
ATOM 1370 N N . THR A 1 176 ? -7.314 -13.983 74.358 1.00 69.81 176 THR A N 1
ATOM 1371 C CA . THR A 1 176 ? -6.333 -14.237 75.395 1.00 69.81 176 THR A CA 1
ATOM 1372 C C . THR A 1 176 ? -6.324 -12.957 76.210 1.00 69.81 176 THR A C 1
ATOM 1374 O O . THR A 1 176 ? -5.362 -12.195 76.209 1.00 69.81 176 THR A O 1
ATOM 1377 N N . SER A 1 177 ? -7.458 -12.684 76.861 1.00 66.88 177 SER A N 1
ATOM 1378 C CA . SER A 1 177 ? -7.555 -11.759 77.976 1.00 66.88 177 SER A CA 1
ATOM 1379 C C . SER A 1 177 ? -6.778 -12.400 79.123 1.00 66.88 177 SER A C 1
ATOM 1381 O O . SER A 1 177 ? -7.324 -12.970 80.064 1.00 66.88 177 SER A O 1
ATOM 1383 N N . ALA A 1 178 ? -5.453 -12.404 78.982 1.00 69.38 178 ALA A N 1
ATOM 1384 C CA . ALA A 1 178 ? -4.556 -12.575 80.097 1.00 69.38 178 ALA A CA 1
ATOM 1385 C C . ALA A 1 178 ? -4.771 -11.335 80.961 1.00 69.38 178 ALA A C 1
ATOM 1387 O O . ALA A 1 178 ? -4.262 -10.254 80.659 1.00 69.38 178 ALA A O 1
ATOM 1388 N N . SER A 1 179 ? -5.618 -11.491 81.978 1.00 73.19 179 SER A N 1
ATOM 1389 C CA . SER A 1 179 ? -5.813 -10.509 83.036 1.00 73.19 179 SER A CA 1
ATOM 1390 C C . SER A 1 179 ? -4.435 -9.986 83.460 1.00 73.19 179 SER A C 1
ATOM 1392 O O . SER A 1 179 ? -3.566 -10.810 83.773 1.00 73.19 179 SER A O 1
ATOM 1394 N N . PRO A 1 180 ? -4.177 -8.666 83.418 1.00 76.31 180 PRO A N 1
ATOM 1395 C CA . PRO A 1 180 ? -2.895 -8.139 83.853 1.00 76.31 180 PRO A CA 1
ATOM 1396 C C . PRO A 1 180 ? -2.666 -8.576 85.307 1.00 76.31 180 PRO A C 1
ATOM 1398 O O . PRO A 1 180 ? -3.598 -8.486 86.113 1.00 76.31 180 PRO A O 1
ATOM 1401 N N . PRO A 1 181 ? -1.471 -9.091 85.649 1.00 74.81 181 PRO A N 1
ATOM 1402 C CA . PRO A 1 181 ? -1.200 -9.543 87.004 1.00 74.81 181 PRO A CA 1
ATOM 1403 C C . PRO A 1 181 ? -1.423 -8.382 87.986 1.00 74.81 181 PRO A C 1
ATOM 1405 O O . PRO A 1 181 ? -1.104 -7.232 87.653 1.00 74.81 181 PRO A O 1
ATOM 1408 N N . PRO A 1 182 ? -1.998 -8.654 89.171 1.00 73.56 182 PRO A N 1
ATOM 1409 C CA . PRO A 1 182 ? -2.222 -7.630 90.177 1.00 73.56 182 PRO A CA 1
ATOM 1410 C C . PRO A 1 182 ? -0.886 -6.969 90.527 1.00 73.56 182 PRO A C 1
ATOM 1412 O O . PRO A 1 182 ? 0.125 -7.637 90.737 1.00 73.56 182 PRO A O 1
ATOM 1415 N N . LYS A 1 183 ? -0.876 -5.634 90.533 1.00 71.62 183 LYS A N 1
ATOM 1416 C CA . LYS A 1 183 ? 0.262 -4.855 91.017 1.00 71.62 183 LYS A CA 1
ATOM 1417 C C . LYS A 1 183 ? 0.313 -5.017 92.532 1.00 71.62 183 LYS A C 1
ATOM 1419 O O . LYS A 1 183 ? -0.456 -4.364 93.229 1.00 71.62 183 LYS A O 1
ATOM 1424 N N . ASP A 1 184 ? 1.187 -5.890 93.014 1.00 73.94 184 ASP A N 1
ATOM 1425 C CA . ASP A 1 184 ? 1.487 -5.983 94.437 1.00 73.94 184 ASP A CA 1
ATOM 1426 C C . ASP A 1 184 ? 2.099 -4.660 94.923 1.00 73.94 184 ASP A C 1
ATOM 1428 O O . ASP A 1 184 ? 3.111 -4.175 94.408 1.00 73.94 184 ASP A O 1
ATOM 1432 N N . GLU A 1 185 ? 1.438 -4.063 95.913 1.00 64.06 185 GLU A N 1
ATOM 1433 C CA . GLU A 1 185 ? 1.892 -2.905 96.674 1.00 64.06 185 GLU A CA 1
ATOM 1434 C C . GLU A 1 185 ? 3.096 -3.306 97.539 1.00 64.06 185 GLU A C 1
ATOM 1436 O O . GLU A 1 185 ? 2.955 -3.928 98.594 1.00 64.06 185 GLU A O 1
ATOM 1441 N N . ALA A 1 186 ? 4.303 -2.947 97.098 1.00 66.00 186 ALA A N 1
ATOM 1442 C CA . ALA A 1 186 ? 5.486 -2.975 97.948 1.00 66.00 186 ALA A CA 1
ATOM 1443 C C . ALA A 1 186 ? 5.531 -1.698 98.806 1.00 66.00 186 ALA A C 1
ATOM 1445 O O . ALA A 1 186 ? 5.528 -0.584 98.278 1.00 66.00 186 ALA A O 1
ATOM 1446 N N . ARG A 1 187 ? 5.525 -1.918 100.125 1.00 60.25 187 ARG A N 1
ATOM 1447 C CA . ARG A 1 187 ? 5.701 -0.942 101.211 1.00 60.25 187 ARG A CA 1
ATOM 1448 C C . ARG A 1 187 ? 7.032 -0.201 101.156 1.00 60.25 187 ARG A C 1
ATOM 1450 O O . ARG A 1 187 ? 8.033 -0.830 100.751 1.00 60.25 187 ARG A O 1
#